Protein AF-A0A9E2K077-F1 (afdb_monomer)

Foldseek 3Di:
DDFDFLLRVCVVVVHDSQVSQVLLVVLVNPDRDRRDTDDVVSVVSSVVSVCVVVVVPPPDPQKDKDKDKDWDWDFDQPPVRDTDIDIDIDIDIDIDGPDPPVVVPDDDDDDDDDDDDDPPPPVVNVVVVVVVVVVVVVVVVVVVVVVVVVVVVVVVVVVVVVVVVVVVVVVVVVVVVPPDDDDDDDDDDPPVNVVVVVVVVVVVVVVVVVVVVVVVVVVVVVVVVVVVVCVVPDPDPDPDPDDDDDDDDDPDDDDDDDDDDDDDDDDDDDDDDDDDDDDPDPPPPPPPDPPPPVPPPPDPPPPDPPPDDDDDDD

Secondary structure (DSSP, 8-state):
---EEHHHHHHHTT--HHHHHHHHHHTT----STTPEEPHHHHHHHHHHHHHHTT--TTS-SEEEEEEEEEEEEEEE-TTS-EEEEEEEEEEEEEEE---TTTTS-----------------HHHHHHHHHHHHHHHHHHHHHHHHHHHHHHHHHHHHHHHHHHHHHHHHHHHHHHHSS------PPPPPHHHHHHHHHHHHHHHHHHHHHHHHHHHHHHHHHHHHHHHHHHHS--------PPPPPPP------------------------PPPP-----GGGS--SSSSSSSTTS----------------

Mean predicted aligned error: 24.79 Å

Nearest PDB structures (foldseek):
  4p24-assembly1_E  TM=5.359E-01  e=1.371E+00  Staphylococcus aureus subsp. aureus Mu50
  4p24-assembly1_G  TM=5.354E-01  e=1.772E+00  Staphylococcus aureus subsp. aureus Mu50
  8jx3-assembly1_F  TM=5.345E-01  e=2.291E+00  Staphylococcus aureus
  3b07-assembly1_H  TM=5.200E-01  e=2.291E+00  Staphylococcus aureus subsp. aureus Mu50
  6cwx-assembly1_A  TM=3.861E-01  e=3.369E+00  Homo sapiens

Radius of gyration: 41.71 Å; Cα contacts (8 Å, |Δi|>4): 126; chains: 1; bounding box: 119×104×99 Å

Sequence (314 aa):
MSNTTVAEFASELKKPTDLLIEQLKAAGVGKSLPTDTLTDGDKQQLLSHLKAAHGTATGERKKITLTKKSTSEIKQADATGKARTIQVEVRKKRTFVKRDEAEAAEAPKSEAPIAPAAPVVDADELARREEEARRQAELLRRQELELAEKRRQREAQEQAEAARAQAQAAEAVQNAVDAPVTEAAPPQPSAEETAKTKAREAEAQEDAAKARELEDRRRKALAEAEAIRAMMNAPKKVLVAKKPEKPEDANALKGTLHKPAAAPGAAAAKPAGPAGANKEVKSAKLSSSWADEQGKKKEIKTRGDASGGVGRNS

Solvent-accessible surface area (backbone atoms only — not comparable to full-atom values): 20546 Å² total; per-residue (Å²): 136,83,76,40,33,42,42,57,52,18,58,75,69,73,43,63,48,69,61,49,36,52,48,30,46,74,38,69,36,98,51,82,52,59,80,38,75,40,50,74,66,54,53,51,38,34,52,50,43,51,30,52,74,71,64,64,44,88,78,81,67,57,65,46,76,50,76,46,81,46,76,48,80,45,82,44,60,47,102,83,68,53,77,43,80,44,78,46,75,50,76,48,78,46,77,47,64,70,74,62,77,67,75,80,70,72,79,84,91,72,97,76,95,78,82,88,85,71,86,87,67,58,68,69,60,53,52,52,54,50,51,52,51,50,55,51,51,52,52,49,52,51,52,52,49,52,52,50,53,54,49,53,51,48,55,50,49,52,51,52,50,51,52,50,51,50,51,52,52,52,50,54,53,52,60,64,68,72,52,83,85,75,90,71,81,86,75,79,77,50,75,67,56,59,48,53,53,52,51,54,52,50,52,52,51,52,52,53,49,52,51,49,52,52,49,51,52,50,52,51,52,50,52,52,52,48,50,51,52,50,60,72,68,48,78,82,82,75,82,75,75,81,76,82,76,81,86,77,88,78,94,76,81,91,76,80,90,81,87,86,82,83,90,83,91,86,86,90,85,86,84,91,84,88,81,84,81,86,79,82,74,77,76,86,79,78,85,81,86,80,79,74,80,74,72,75,80,80,70,82,79,84,81,74,91,82,78,76,89,77,88,79,90,134

pLDDT: mean 74.53, std 21.86, range [29.7, 97.75]

Structure (mmCIF, N/CA/C/O backbone):
data_AF-A0A9E2K077-F1
#
_entry.id   AF-A0A9E2K077-F1
#
loop_
_atom_site.group_PDB
_atom_site.id
_atom_site.type_symbol
_atom_site.label_atom_id
_atom_site.label_alt_id
_atom_site.label_comp_id
_atom_site.label_asym_id
_atom_site.label_entity_id
_atom_site.label_seq_id
_atom_site.pdbx_PDB_ins_code
_atom_site.Cartn_x
_atom_site.Cartn_y
_atom_site.Cartn_z
_atom_site.occupancy
_atom_site.B_iso_or_equiv
_atom_site.auth_seq_id
_atom_site.auth_comp_id
_atom_site.auth_asym_id
_atom_site.auth_atom_id
_atom_site.pdbx_PDB_model_num
ATOM 1 N N . MET A 1 1 ? 32.293 -9.982 -23.133 1.00 57.56 1 MET A N 1
ATOM 2 C CA . MET A 1 1 ? 30.839 -9.935 -22.901 1.00 57.56 1 MET A CA 1
ATOM 3 C C . MET A 1 1 ? 30.265 -11.312 -23.168 1.00 57.56 1 MET A C 1
ATOM 5 O O . MET A 1 1 ? 30.616 -11.909 -24.180 1.00 57.56 1 MET A O 1
ATOM 9 N N . SER A 1 2 ? 29.503 -11.855 -22.221 1.00 66.69 2 SER A N 1
ATOM 10 C CA . SER A 1 2 ? 28.917 -13.194 -22.294 1.00 66.69 2 SER A CA 1
ATOM 11 C C . SER A 1 2 ? 27.614 -13.154 -23.095 1.00 66.69 2 SER A C 1
ATOM 13 O O . SER A 1 2 ? 26.615 -12.586 -22.654 1.00 66.69 2 SER A O 1
ATOM 15 N N . ASN A 1 3 ? 27.621 -13.770 -24.276 1.00 79.06 3 ASN A N 1
ATOM 16 C CA . ASN A 1 3 ? 26.396 -14.038 -25.023 1.00 79.06 3 ASN A CA 1
ATOM 17 C C . ASN A 1 3 ? 25.655 -15.180 -24.315 1.00 79.06 3 ASN A C 1
ATOM 19 O O . ASN A 1 3 ? 26.152 -16.302 -24.278 1.00 79.06 3 ASN A O 1
ATOM 23 N N . THR A 1 4 ? 24.497 -14.878 -23.732 1.00 92.25 4 THR A N 1
ATOM 24 C CA . THR A 1 4 ? 23.612 -15.845 -23.061 1.00 92.25 4 THR A CA 1
ATOM 25 C C . THR A 1 4 ? 22.346 -16.003 -23.884 1.00 92.25 4 THR A C 1
ATOM 27 O O . THR A 1 4 ? 21.833 -15.012 -24.411 1.00 92.25 4 THR A O 1
ATOM 30 N N . THR A 1 5 ? 21.821 -17.216 -24.000 1.00 95.62 5 THR A N 1
ATOM 31 C CA . THR A 1 5 ? 20.546 -17.430 -24.697 1.00 95.62 5 THR A CA 1
ATOM 32 C C . THR A 1 5 ? 19.367 -16.902 -23.875 1.00 95.62 5 THR A C 1
ATOM 34 O O . THR A 1 5 ? 19.460 -16.734 -22.655 1.00 95.62 5 THR A O 1
ATOM 37 N N . VAL A 1 6 ? 18.235 -16.628 -24.531 1.00 96.00 6 VAL A N 1
ATOM 38 C CA . VAL A 1 6 ? 17.008 -16.163 -23.857 1.00 96.00 6 VAL A CA 1
ATOM 39 C C . VAL A 1 6 ? 16.542 -17.166 -22.789 1.00 96.00 6 VAL A C 1
ATOM 41 O O . VAL A 1 6 ? 16.138 -16.755 -21.702 1.00 96.00 6 VAL A O 1
ATOM 44 N N . ALA A 1 7 ? 16.642 -18.474 -23.047 1.00 96.06 7 ALA A N 1
ATOM 45 C CA . ALA A 1 7 ? 16.283 -19.519 -22.084 1.00 96.06 7 ALA A CA 1
ATOM 46 C C . ALA A 1 7 ? 17.179 -19.530 -20.830 1.00 96.06 7 ALA A C 1
ATOM 48 O O . ALA A 1 7 ? 16.679 -19.639 -19.704 1.00 96.06 7 ALA A O 1
ATOM 49 N N . GLU A 1 8 ? 18.492 -19.382 -21.007 1.00 95.56 8 GLU A N 1
ATOM 50 C CA . GLU A 1 8 ? 19.455 -19.317 -19.901 1.00 95.56 8 GLU A CA 1
ATOM 51 C C . GLU A 1 8 ? 19.246 -18.054 -19.062 1.00 95.56 8 GLU A C 1
ATOM 53 O O . GLU A 1 8 ? 19.172 -18.129 -17.835 1.00 95.56 8 GLU A O 1
ATOM 58 N N . PHE A 1 9 ? 19.051 -16.905 -19.718 1.00 95.31 9 PHE A N 1
ATOM 59 C CA . PHE A 1 9 ? 18.800 -15.636 -19.037 1.00 95.31 9 PHE A CA 1
ATOM 60 C C . PHE A 1 9 ? 17.466 -15.639 -18.272 1.00 95.31 9 PHE A C 1
ATOM 62 O O . PHE A 1 9 ? 17.384 -15.145 -17.147 1.00 95.31 9 PHE A O 1
ATOM 69 N N . ALA A 1 10 ? 16.417 -16.253 -18.830 1.00 96.25 10 ALA A N 1
ATOM 70 C CA . ALA A 1 10 ? 15.146 -16.443 -18.129 1.00 96.25 10 ALA A CA 1
ATOM 71 C C . ALA A 1 10 ? 15.316 -17.283 -16.853 1.00 96.25 10 ALA A C 1
ATOM 73 O O . ALA A 1 10 ? 14.787 -16.927 -15.795 1.00 96.25 10 ALA A O 1
ATOM 74 N N . SER A 1 11 ? 16.093 -18.365 -16.948 1.00 96.19 11 SER A N 1
ATOM 75 C CA . SER A 1 11 ? 16.379 -19.272 -15.831 1.00 96.19 11 SER A CA 1
ATOM 76 C C . SER A 1 11 ? 17.164 -18.572 -14.719 1.00 96.19 11 SER A C 1
ATOM 78 O O . SER A 1 11 ? 16.827 -18.716 -13.543 1.00 96.19 11 SER A O 1
ATOM 80 N N . GLU A 1 12 ? 18.149 -17.747 -15.082 1.00 94.62 12 GLU A N 1
ATOM 81 C CA . GLU A 1 12 ? 18.913 -16.912 -14.147 1.00 94.62 12 GLU A CA 1
ATOM 82 C C . GLU A 1 12 ? 18.009 -15.917 -13.400 1.00 94.62 12 GLU A C 1
ATOM 84 O O . GLU A 1 12 ? 18.070 -15.799 -12.173 1.00 94.62 12 GLU A O 1
ATOM 89 N N . LEU A 1 13 ? 17.094 -15.262 -14.123 1.00 94.06 13 LEU A N 1
ATOM 90 C CA . LEU A 1 13 ? 16.109 -14.341 -13.549 1.00 94.06 13 LEU A CA 1
ATOM 91 C C . LEU A 1 13 ? 14.936 -15.042 -12.844 1.00 94.06 13 LEU A C 1
ATOM 93 O O . LEU A 1 13 ? 14.066 -14.356 -12.298 1.00 94.06 13 LEU A O 1
ATOM 97 N N . LYS A 1 14 ? 14.892 -16.382 -12.851 1.00 96.88 14 LYS A N 1
ATOM 98 C CA . LYS A 1 14 ? 13.788 -17.206 -12.328 1.00 96.88 14 LYS A CA 1
ATOM 99 C C . LYS A 1 14 ? 12.427 -16.773 -12.886 1.00 96.88 14 LYS A C 1
ATOM 101 O O . LYS A 1 14 ? 11.433 -16.700 -12.161 1.00 96.88 14 LYS A O 1
ATOM 106 N N . LYS A 1 15 ? 12.393 -16.449 -14.178 1.00 94.56 15 LYS A N 1
ATOM 107 C CA . LYS A 1 15 ? 11.187 -16.074 -14.923 1.00 94.56 15 LYS A CA 1
ATOM 108 C C . LYS A 1 15 ? 10.888 -17.140 -15.974 1.00 94.56 15 LYS A C 1
ATOM 110 O O . LYS A 1 15 ? 11.823 -17.714 -16.527 1.00 94.56 15 LYS A O 1
ATOM 115 N N . PRO A 1 16 ? 9.610 -17.410 -16.278 1.00 97.25 16 PRO A N 1
ATOM 116 C CA . PRO A 1 16 ? 9.278 -18.271 -17.404 1.00 97.25 16 PRO A CA 1
ATOM 117 C C . PRO A 1 16 ? 9.776 -17.625 -18.703 1.00 97.25 16 PRO A C 1
ATOM 119 O O . PRO A 1 16 ? 9.652 -16.411 -18.893 1.00 97.25 16 PRO A O 1
ATOM 122 N N . THR A 1 17 ? 10.343 -18.444 -19.586 1.00 96.50 17 THR A N 1
ATOM 123 C CA . THR A 1 17 ? 10.957 -17.993 -20.841 1.00 96.50 17 THR A CA 1
ATOM 124 C C . THR A 1 17 ? 9.965 -17.239 -21.723 1.00 96.50 17 THR A C 1
ATOM 126 O O . THR A 1 17 ? 10.322 -16.212 -22.293 1.00 96.50 17 THR A O 1
ATOM 129 N N . ASP A 1 18 ? 8.703 -17.670 -21.746 1.00 96.50 18 ASP A N 1
ATOM 130 C CA . ASP A 1 18 ? 7.641 -17.029 -22.528 1.00 96.50 18 ASP A CA 1
ATOM 131 C C . ASP A 1 18 ? 7.396 -15.572 -22.107 1.00 96.50 18 ASP A C 1
ATOM 133 O O . ASP A 1 18 ? 7.292 -14.693 -22.963 1.00 96.50 18 ASP A O 1
ATOM 137 N N . LEU A 1 19 ? 7.396 -15.280 -20.798 1.00 96.50 19 LEU A N 1
ATOM 138 C CA . LEU A 1 19 ? 7.232 -13.905 -20.310 1.00 96.50 19 LEU A CA 1
ATOM 139 C C . LEU A 1 19 ? 8.444 -13.038 -20.638 1.00 96.50 19 LEU A C 1
ATOM 141 O O . LEU A 1 19 ? 8.294 -11.852 -20.921 1.00 96.50 19 LEU A O 1
ATOM 145 N N . LEU A 1 20 ? 9.652 -13.604 -20.596 1.00 95.75 20 LEU A N 1
ATOM 146 C CA . LEU A 1 20 ? 10.844 -12.862 -20.991 1.00 95.75 20 LEU A CA 1
ATOM 147 C C . LEU A 1 20 ? 10.797 -12.518 -22.488 1.00 95.75 20 LEU A C 1
ATOM 149 O O . LEU A 1 20 ? 11.112 -11.389 -22.853 1.00 95.75 20 LEU A O 1
ATOM 153 N N . ILE A 1 21 ? 10.360 -13.448 -23.342 1.00 96.00 21 ILE A N 1
ATOM 154 C CA . ILE A 1 21 ? 10.181 -13.206 -24.781 1.00 96.00 21 ILE A CA 1
ATOM 155 C C . ILE A 1 21 ? 9.135 -12.108 -25.021 1.00 96.00 21 ILE A C 1
ATOM 157 O O . ILE A 1 21 ? 9.357 -11.219 -25.842 1.00 96.00 21 ILE A O 1
ATOM 161 N N . GLU A 1 22 ? 8.015 -12.126 -24.297 1.00 96.12 22 GLU A N 1
ATOM 162 C CA . GLU A 1 22 ? 6.994 -11.075 -24.374 1.00 96.12 22 GLU A CA 1
ATOM 163 C C . GLU A 1 22 ? 7.556 -9.700 -23.978 1.00 96.12 22 GLU A C 1
ATOM 165 O O . GLU A 1 22 ? 7.348 -8.713 -24.684 1.00 96.12 22 GLU A O 1
ATOM 170 N N . GLN A 1 23 ? 8.343 -9.638 -22.900 1.00 96.31 23 GLN A N 1
ATOM 171 C CA . GLN A 1 23 ? 8.982 -8.401 -22.446 1.00 96.31 23 GLN A CA 1
ATOM 172 C C . GLN A 1 23 ? 10.055 -7.893 -23.412 1.00 96.31 23 GLN A C 1
ATOM 174 O O . GLN A 1 23 ? 10.164 -6.684 -23.608 1.00 96.31 23 GLN A O 1
ATOM 179 N N . LEU A 1 24 ? 10.831 -8.789 -24.025 1.00 95.69 24 LEU A N 1
ATOM 180 C CA . LEU A 1 24 ? 11.816 -8.435 -25.047 1.00 95.69 24 LEU A CA 1
ATOM 181 C C . LEU A 1 24 ? 11.126 -7.853 -26.287 1.00 95.69 24 LEU A C 1
ATOM 183 O O . LEU A 1 24 ? 11.520 -6.786 -26.752 1.00 95.69 24 LEU A O 1
ATOM 187 N N . LYS A 1 25 ? 10.034 -8.470 -26.753 1.00 95.62 25 LYS A N 1
ATOM 188 C CA . LYS A 1 25 ? 9.214 -7.932 -27.851 1.00 95.62 25 LYS A CA 1
ATOM 189 C C . LYS A 1 25 ? 8.620 -6.565 -27.507 1.00 95.62 25 LYS A C 1
ATOM 191 O O . LYS A 1 25 ? 8.690 -5.654 -28.326 1.00 95.62 25 LYS A O 1
ATOM 196 N N . ALA A 1 26 ? 8.087 -6.398 -26.294 1.00 95.19 26 ALA A N 1
ATOM 197 C CA . ALA A 1 26 ? 7.555 -5.118 -25.820 1.00 95.19 26 ALA A CA 1
ATOM 198 C C . ALA A 1 26 ? 8.639 -4.029 -25.711 1.00 95.19 26 ALA A C 1
ATOM 200 O O . ALA A 1 26 ? 8.371 -2.859 -25.969 1.00 95.19 26 ALA A O 1
ATOM 201 N N . ALA A 1 27 ? 9.878 -4.416 -25.391 1.00 95.56 27 ALA A N 1
ATOM 202 C CA . ALA A 1 27 ? 11.040 -3.532 -25.382 1.00 95.56 27 ALA A CA 1
ATOM 203 C C . ALA A 1 27 ? 11.594 -3.211 -26.787 1.00 95.56 27 ALA A C 1
ATOM 205 O O . ALA A 1 27 ? 12.550 -2.445 -26.893 1.00 95.56 27 ALA A O 1
ATOM 206 N N . GLY A 1 28 ? 11.018 -3.777 -27.856 1.00 94.81 28 GLY A N 1
ATOM 207 C CA . GLY A 1 28 ? 11.471 -3.580 -29.237 1.00 94.81 28 GLY A CA 1
ATOM 208 C C . GLY A 1 28 ? 12.651 -4.466 -29.653 1.00 94.81 28 GLY A C 1
ATOM 209 O O . GLY A 1 28 ? 13.215 -4.268 -30.728 1.00 94.81 28 GLY A O 1
ATOM 210 N N . VAL A 1 29 ? 13.017 -5.458 -28.838 1.00 93.94 29 VAL A N 1
ATOM 211 C CA . VAL A 1 29 ? 14.064 -6.434 -29.153 1.00 93.94 29 VAL A CA 1
ATOM 212 C C . VAL A 1 29 ? 13.461 -7.541 -30.024 1.00 93.94 29 VAL A C 1
ATOM 214 O O . VAL A 1 29 ? 12.597 -8.300 -29.585 1.00 93.94 29 VAL A O 1
ATOM 217 N N . GLY A 1 30 ? 13.930 -7.662 -31.269 1.00 91.25 30 GLY A N 1
ATOM 218 C CA . GLY A 1 30 ? 13.442 -8.627 -32.267 1.00 91.25 30 GLY A CA 1
ATOM 219 C C . GLY A 1 30 ? 13.868 -10.083 -32.031 1.00 91.25 30 GLY A C 1
ATOM 220 O O . GLY A 1 30 ? 14.308 -10.744 -32.969 1.00 91.25 30 GLY A O 1
ATOM 221 N N . LYS A 1 31 ? 13.790 -10.578 -30.791 1.00 92.25 31 LYS A N 1
ATOM 222 C CA . LYS A 1 31 ? 14.079 -11.972 -30.416 1.00 92.25 31 LYS A CA 1
ATOM 223 C C . LYS A 1 31 ? 12.781 -12.663 -30.013 1.00 92.25 31 LYS A C 1
ATOM 225 O O . LYS A 1 31 ? 11.948 -12.088 -29.312 1.00 92.25 31 LYS A O 1
ATOM 230 N N . SER A 1 32 ? 12.574 -13.880 -30.495 1.00 92.81 32 SER A N 1
ATOM 231 C CA . SER A 1 32 ? 11.297 -14.588 -30.338 1.00 92.81 32 SER A CA 1
ATOM 232 C C . SER A 1 32 ? 11.436 -16.055 -29.970 1.00 92.81 32 SER A C 1
ATOM 234 O O . SER A 1 32 ? 10.447 -16.650 -29.547 1.00 92.81 32 SER A O 1
ATOM 236 N N . LEU A 1 33 ? 12.635 -16.621 -30.109 1.00 95.19 33 LEU A N 1
ATOM 237 C CA . LEU A 1 33 ? 12.905 -18.016 -29.816 1.00 95.19 33 LEU A CA 1
ATOM 238 C C . LEU A 1 33 ? 13.698 -18.144 -28.507 1.00 95.19 33 LEU A C 1
ATOM 240 O O . LEU A 1 33 ? 14.555 -17.307 -28.216 1.00 95.19 33 LEU A O 1
ATOM 244 N N . PRO A 1 34 ? 13.487 -19.220 -27.730 1.00 94.81 34 PRO A N 1
ATOM 245 C CA . PRO A 1 34 ? 14.269 -19.501 -26.522 1.00 94.81 34 PRO A CA 1
ATOM 246 C C . PRO A 1 34 ? 15.780 -19.634 -26.772 1.00 94.81 34 PRO A C 1
ATOM 248 O O . PRO A 1 34 ? 16.584 -19.373 -25.879 1.00 94.81 34 PRO A O 1
ATOM 251 N N . THR A 1 35 ? 16.160 -20.046 -27.982 1.00 95.38 35 THR A N 1
ATOM 252 C CA . THR A 1 35 ? 17.546 -20.268 -28.416 1.00 95.38 35 THR A CA 1
ATOM 253 C C . THR A 1 35 ? 18.232 -19.008 -28.935 1.00 95.38 35 THR A C 1
ATOM 255 O O . THR A 1 35 ? 19.420 -19.052 -29.250 1.00 95.38 35 THR A O 1
ATOM 258 N N . ASP A 1 36 ? 17.509 -17.893 -29.051 1.00 94.75 36 ASP A N 1
ATOM 259 C CA . ASP A 1 36 ? 18.079 -16.644 -29.539 1.00 94.75 36 ASP A CA 1
ATOM 260 C C . ASP A 1 36 ? 19.160 -16.134 -28.576 1.00 94.75 36 ASP A C 1
ATOM 262 O O . ASP A 1 36 ? 19.004 -16.164 -27.353 1.00 94.75 36 ASP A O 1
ATOM 266 N N . THR A 1 37 ? 20.271 -15.643 -29.124 1.00 94.62 37 THR A N 1
ATOM 267 C CA . THR A 1 37 ? 21.358 -15.055 -28.332 1.00 94.62 37 THR A CA 1
ATOM 268 C C . THR A 1 37 ? 21.012 -13.625 -27.930 1.00 94.62 37 THR A C 1
ATOM 270 O O . THR A 1 37 ? 20.665 -12.811 -28.795 1.00 94.62 37 THR A O 1
ATOM 273 N N . LEU A 1 38 ? 21.160 -13.306 -26.644 1.00 94.31 38 LEU A N 1
ATOM 274 C CA . LEU A 1 38 ? 20.880 -11.988 -26.085 1.00 94.31 38 LEU A CA 1
ATOM 275 C C . LEU A 1 38 ? 22.175 -11.185 -25.907 1.00 94.31 38 LEU A C 1
ATOM 277 O O . LEU A 1 38 ? 23.085 -11.615 -25.193 1.00 94.31 38 LEU A O 1
ATOM 281 N N . THR A 1 39 ? 22.242 -10.012 -26.535 1.00 93.62 39 THR A N 1
ATOM 282 C CA . THR A 1 39 ? 23.372 -9.084 -26.391 1.00 93.62 39 THR A CA 1
ATOM 283 C C . THR A 1 39 ? 23.188 -8.175 -25.174 1.00 93.62 39 THR A C 1
ATOM 285 O O . THR A 1 39 ? 22.093 -8.052 -24.622 1.00 93.62 39 THR A O 1
ATOM 288 N N . ASP A 1 40 ? 24.247 -7.487 -24.745 1.00 92.25 40 ASP A N 1
ATOM 289 C CA . ASP A 1 40 ? 24.135 -6.536 -23.632 1.00 92.25 40 ASP A CA 1
ATOM 290 C C . ASP A 1 40 ? 23.270 -5.314 -23.978 1.00 92.25 40 ASP A C 1
ATOM 292 O O . ASP A 1 40 ? 22.606 -4.767 -23.097 1.00 92.25 40 ASP A O 1
ATOM 296 N N . GLY A 1 41 ? 23.203 -4.931 -25.259 1.00 93.69 41 GLY A N 1
ATOM 297 C CA . GLY A 1 41 ? 22.287 -3.892 -25.741 1.00 93.69 41 GLY A CA 1
ATOM 298 C C . GLY A 1 41 ? 20.820 -4.294 -25.572 1.00 93.69 41 GLY A C 1
ATOM 299 O O . GLY A 1 41 ? 20.024 -3.520 -25.040 1.00 93.69 41 GLY A O 1
ATOM 300 N N . ASP A 1 42 ? 20.479 -5.539 -25.912 1.00 93.75 42 ASP A N 1
ATOM 301 C CA . ASP A 1 42 ? 19.122 -6.074 -25.734 1.00 93.75 42 ASP A CA 1
ATOM 302 C C . ASP A 1 42 ? 18.719 -6.100 -24.247 1.00 93.75 42 ASP A C 1
ATOM 304 O O . ASP A 1 42 ? 17.603 -5.724 -23.875 1.00 93.75 42 ASP A O 1
ATOM 308 N N . LYS A 1 43 ? 19.655 -6.480 -23.363 1.00 93.31 43 LYS A N 1
ATOM 309 C CA . LYS A 1 43 ? 19.459 -6.445 -21.903 1.00 93.31 43 LYS A CA 1
ATOM 310 C C . LYS A 1 43 ? 19.201 -5.016 -21.409 1.00 93.31 43 LYS A C 1
ATOM 312 O O . LYS A 1 43 ? 18.326 -4.805 -20.570 1.00 93.31 43 LYS A O 1
ATOM 317 N N . GLN A 1 44 ? 19.919 -4.019 -21.931 1.00 94.31 44 GLN A N 1
ATOM 318 C CA . GLN A 1 44 ? 19.711 -2.608 -21.582 1.00 94.31 44 GLN A CA 1
ATOM 319 C C . GLN A 1 44 ? 18.362 -2.063 -22.073 1.00 94.31 44 GLN A C 1
ATOM 321 O O . GLN A 1 44 ? 17.716 -1.299 -21.346 1.00 94.31 44 GLN A O 1
ATOM 326 N N . GLN A 1 45 ? 17.908 -2.468 -23.260 1.00 94.94 45 GLN A N 1
ATOM 327 C CA . GLN A 1 45 ? 16.587 -2.103 -23.783 1.00 94.94 45 GLN A CA 1
ATOM 328 C C . GLN A 1 45 ? 15.468 -2.694 -22.922 1.00 94.94 45 GLN A C 1
ATOM 330 O O . GLN A 1 45 ? 14.579 -1.959 -22.483 1.00 94.94 45 GLN A O 1
ATOM 335 N N . LEU A 1 46 ? 15.568 -3.980 -22.571 1.00 95.38 46 LEU A N 1
ATOM 336 C CA . LEU A 1 46 ? 14.655 -4.628 -21.629 1.00 95.38 46 LEU A CA 1
ATOM 337 C C . LEU A 1 46 ? 14.609 -3.887 -20.286 1.00 95.38 46 LEU A C 1
ATOM 339 O O . LEU A 1 46 ? 13.531 -3.579 -19.779 1.00 95.38 46 LEU A O 1
ATOM 343 N N . LEU A 1 47 ? 15.770 -3.557 -19.712 1.00 94.38 47 LEU A N 1
ATOM 344 C CA . LEU A 1 47 ? 15.844 -2.822 -18.447 1.00 94.38 47 LEU A CA 1
ATOM 345 C C . LEU A 1 47 ? 15.215 -1.427 -18.541 1.00 94.38 47 LEU A C 1
ATOM 347 O O . LEU A 1 47 ? 14.543 -1.001 -17.602 1.00 94.38 47 LEU A O 1
ATOM 351 N N . SER A 1 48 ? 15.417 -0.718 -19.651 1.00 94.69 48 SER A N 1
ATOM 352 C CA . SER A 1 48 ? 14.824 0.603 -19.886 1.00 94.69 48 SER A CA 1
ATOM 353 C C . SER A 1 48 ? 13.300 0.521 -19.979 1.00 94.69 48 SER A C 1
ATOM 355 O O . SER A 1 48 ? 12.606 1.271 -19.290 1.00 94.69 48 SER A O 1
ATOM 357 N N . HIS A 1 49 ? 12.776 -0.448 -20.736 1.00 95.00 49 HIS A N 1
ATOM 358 C CA . HIS A 1 49 ? 11.340 -0.702 -20.841 1.00 95.00 49 HIS A CA 1
ATOM 359 C C . HIS A 1 49 ? 10.722 -1.055 -19.480 1.00 95.00 49 HIS A C 1
ATOM 361 O O . HIS A 1 49 ? 9.711 -0.476 -19.088 1.00 95.00 49 HIS A O 1
ATOM 367 N N . LEU A 1 50 ? 11.360 -1.936 -18.702 1.00 93.94 50 LEU A N 1
ATOM 368 C CA . LEU A 1 50 ? 10.879 -2.297 -17.366 1.00 93.94 50 LEU A CA 1
ATOM 369 C C . LEU A 1 50 ? 10.886 -1.097 -16.406 1.00 93.94 50 LEU A C 1
ATOM 371 O O . LEU A 1 50 ? 9.927 -0.902 -15.660 1.00 93.94 50 LEU A O 1
ATOM 375 N N . LYS A 1 51 ? 11.923 -0.252 -16.439 1.00 91.94 51 LYS A N 1
ATOM 376 C CA . LYS A 1 51 ? 11.963 0.983 -15.636 1.00 91.94 51 LYS A CA 1
ATOM 377 C C . LYS A 1 51 ? 10.836 1.947 -16.011 1.00 91.94 51 LYS A C 1
ATOM 379 O O . LYS A 1 51 ? 10.212 2.529 -15.120 1.00 91.94 51 LYS A O 1
ATOM 384 N N . ALA A 1 52 ? 10.549 2.094 -17.303 1.00 89.69 52 ALA A N 1
ATOM 385 C CA . ALA A 1 52 ? 9.440 2.910 -17.790 1.00 89.69 52 ALA A CA 1
ATOM 386 C C . ALA A 1 52 ? 8.077 2.338 -17.354 1.00 89.69 52 ALA A C 1
ATOM 388 O O . ALA A 1 52 ? 7.264 3.060 -16.773 1.00 89.69 52 ALA A O 1
ATOM 389 N N . ALA A 1 53 ? 7.860 1.030 -17.531 1.00 88.94 53 ALA A N 1
ATOM 390 C CA . ALA A 1 53 ? 6.620 0.343 -17.166 1.00 88.94 53 ALA A CA 1
ATOM 391 C C . ALA A 1 53 ? 6.330 0.399 -15.655 1.00 88.94 53 ALA A C 1
ATOM 393 O O . ALA A 1 53 ? 5.193 0.626 -15.241 1.00 88.94 53 ALA A O 1
ATOM 394 N N . HIS A 1 54 ? 7.361 0.257 -14.817 1.00 87.50 54 HIS A N 1
ATOM 395 C CA . HIS A 1 54 ? 7.232 0.347 -13.359 1.00 87.50 54 HIS A CA 1
ATOM 396 C C . HIS A 1 54 ? 7.234 1.789 -12.827 1.00 87.50 54 HIS A C 1
ATOM 398 O O . HIS A 1 54 ? 7.105 1.996 -11.620 1.00 87.50 54 HIS A O 1
ATOM 404 N N . GLY A 1 55 ? 7.376 2.794 -13.699 1.00 79.25 55 GLY A N 1
ATOM 405 C CA . GLY A 1 55 ? 7.434 4.201 -13.302 1.00 79.25 55 GLY A CA 1
ATOM 406 C C . GLY A 1 55 ? 8.656 4.551 -12.446 1.00 79.25 55 GLY A C 1
ATOM 407 O O . GLY A 1 55 ? 8.648 5.576 -11.768 1.00 79.25 55 GLY A O 1
ATOM 408 N N . THR A 1 56 ? 9.694 3.708 -12.457 1.00 69.38 56 THR A N 1
ATOM 409 C CA . THR A 1 56 ? 10.989 3.984 -11.818 1.00 69.38 56 THR A CA 1
ATOM 410 C C . THR A 1 56 ? 11.931 4.750 -12.743 1.00 69.38 56 THR A C 1
ATOM 412 O O . THR A 1 56 ? 12.985 5.197 -12.291 1.00 69.38 56 THR A O 1
ATOM 415 N N . ALA A 1 57 ? 11.547 4.942 -14.013 1.00 74.75 57 ALA A N 1
ATOM 416 C CA . ALA A 1 57 ? 12.190 5.875 -14.927 1.00 74.75 57 ALA A CA 1
ATOM 417 C C . ALA A 1 57 ? 12.230 7.270 -14.286 1.00 74.75 57 ALA A C 1
ATOM 419 O O . ALA A 1 57 ? 11.212 7.925 -14.062 1.00 74.75 57 ALA A O 1
ATOM 420 N N . THR A 1 58 ? 13.441 7.693 -13.946 1.00 62.31 58 THR A N 1
ATOM 421 C CA . THR A 1 58 ? 13.750 8.829 -13.077 1.00 62.31 58 THR A CA 1
ATOM 422 C C . THR A 1 58 ? 13.386 10.198 -13.657 1.00 62.31 58 THR A C 1
ATOM 424 O O . THR A 1 58 ? 13.482 11.173 -12.924 1.00 62.31 58 THR A O 1
ATOM 427 N N . GLY A 1 59 ? 12.946 10.296 -14.917 1.00 63.84 59 GLY A N 1
ATOM 428 C CA . GLY A 1 59 ? 12.812 11.579 -15.621 1.00 63.84 59 GLY A CA 1
ATOM 429 C C . GLY A 1 59 ? 11.399 12.156 -15.769 1.00 63.84 59 GLY A C 1
ATOM 430 O O . GLY A 1 59 ? 11.250 13.373 -15.836 1.00 63.84 59 GLY A O 1
ATOM 431 N N . GLU A 1 60 ? 10.345 11.338 -15.823 1.00 66.19 60 GLU A N 1
ATOM 432 C CA . GLU A 1 60 ? 9.104 11.806 -16.476 1.00 66.19 60 GLU A CA 1
ATOM 433 C C . GLU A 1 60 ? 7.973 12.222 -15.531 1.00 66.19 60 GLU A C 1
ATOM 435 O O . GLU A 1 60 ? 7.052 12.927 -15.939 1.00 66.19 60 GLU A O 1
ATOM 440 N N . ARG A 1 61 ? 8.008 11.840 -14.248 1.00 64.56 61 ARG A N 1
ATOM 441 C CA 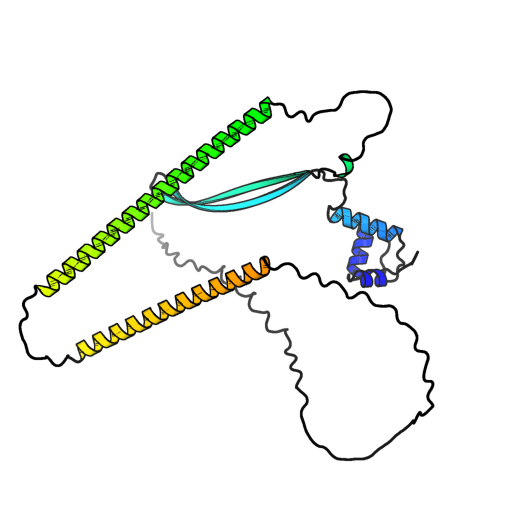. ARG A 1 61 ? 6.921 12.173 -13.308 1.00 64.56 61 ARG A CA 1
ATOM 442 C C . ARG A 1 61 ? 7.449 12.819 -12.038 1.00 64.56 61 ARG A C 1
ATOM 444 O O . ARG A 1 61 ? 7.458 12.220 -10.968 1.00 64.56 61 ARG A O 1
ATOM 451 N N . LYS A 1 62 ? 7.806 14.102 -12.158 1.00 75.12 62 LYS A N 1
ATOM 452 C CA . LYS A 1 62 ? 8.205 14.978 -11.038 1.00 75.12 62 LYS A CA 1
ATOM 453 C C . LYS A 1 62 ? 7.129 15.097 -9.947 1.00 75.12 62 LYS A C 1
ATOM 455 O O . LYS A 1 62 ? 7.445 15.426 -8.809 1.00 75.12 62 LYS A O 1
ATOM 460 N N . LYS A 1 63 ? 5.858 14.817 -10.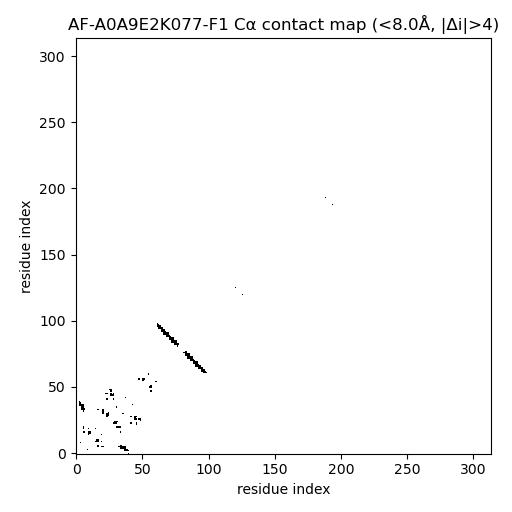270 1.00 79.81 63 LYS A N 1
ATOM 461 C CA . LYS A 1 63 ? 4.709 14.900 -9.356 1.00 79.81 63 LYS A CA 1
ATOM 462 C C . LYS A 1 63 ? 3.889 13.608 -9.403 1.00 79.81 63 LYS A C 1
ATOM 464 O O . LYS A 1 63 ? 3.293 13.292 -10.428 1.00 79.81 63 LYS A O 1
ATOM 469 N N . ILE A 1 64 ? 3.801 12.900 -8.278 1.00 82.19 64 ILE A N 1
ATOM 470 C CA . ILE A 1 64 ? 2.932 11.731 -8.090 1.00 82.19 64 ILE A CA 1
ATOM 471 C C . ILE A 1 64 ? 1.803 12.126 -7.141 1.00 82.19 64 ILE A C 1
ATOM 473 O O . ILE A 1 64 ? 2.042 12.602 -6.033 1.00 82.19 64 ILE A O 1
ATOM 477 N N . THR A 1 65 ? 0.554 11.931 -7.560 1.00 84.94 65 THR A N 1
ATOM 478 C CA . THR A 1 65 ? -0.611 12.167 -6.700 1.00 84.94 65 THR A CA 1
ATOM 479 C C . THR A 1 65 ? -1.170 10.836 -6.214 1.00 84.94 65 THR A C 1
ATOM 481 O O . THR A 1 65 ? -1.715 10.074 -7.004 1.00 84.94 65 THR A O 1
ATOM 484 N N . LEU A 1 66 ? -1.095 10.581 -4.909 1.00 87.25 66 LEU A N 1
ATOM 485 C CA . LEU A 1 66 ? -1.782 9.471 -4.259 1.00 87.25 66 LEU A CA 1
ATOM 486 C C . LEU A 1 66 ? -3.175 9.929 -3.812 1.00 87.25 66 LEU A C 1
ATOM 488 O O . LEU A 1 66 ? -3.301 10.886 -3.044 1.00 87.25 66 LEU A O 1
ATOM 492 N N . THR A 1 67 ? -4.222 9.245 -4.265 1.00 87.94 67 THR A N 1
ATOM 493 C CA . THR A 1 67 ? -5.592 9.476 -3.788 1.00 87.94 67 THR A CA 1
ATOM 494 C C . THR A 1 67 ? -6.038 8.311 -2.909 1.00 87.94 67 THR A C 1
ATOM 496 O O . THR A 1 67 ? -5.845 7.150 -3.253 1.00 87.94 67 THR A O 1
ATOM 499 N N . LYS A 1 68 ? -6.604 8.616 -1.737 1.00 93.62 68 LYS A N 1
ATOM 500 C CA . LYS A 1 68 ? -7.174 7.630 -0.811 1.00 93.62 68 LYS A CA 1
ATOM 501 C C . LYS A 1 68 ? -8.627 7.996 -0.529 1.00 93.62 68 LYS A C 1
ATOM 503 O O . LYS A 1 68 ? -8.899 9.082 -0.018 1.00 93.62 68 LYS A O 1
ATOM 508 N N . LYS A 1 69 ? -9.547 7.089 -0.853 1.00 91.38 69 LYS A N 1
ATOM 509 C CA . LYS A 1 69 ? -10.968 7.186 -0.504 1.00 91.38 69 LYS A CA 1
ATOM 510 C C . LYS A 1 69 ? -11.182 6.536 0.864 1.00 91.38 69 LYS A C 1
ATOM 512 O O . LYS A 1 69 ? -10.710 5.428 1.095 1.00 91.38 69 LYS A O 1
ATOM 517 N N . SER A 1 70 ? -11.855 7.239 1.765 1.00 89.38 70 SER A N 1
ATOM 518 C CA . SER A 1 70 ? -12.278 6.733 3.069 1.00 89.38 70 SER A CA 1
ATOM 519 C C . SER A 1 70 ? -13.770 6.976 3.199 1.00 89.38 70 SER A C 1
ATOM 521 O O . SER A 1 70 ? -14.210 8.116 3.086 1.00 89.38 70 SER A O 1
ATOM 523 N N . THR A 1 71 ? -14.547 5.924 3.409 1.00 91.50 71 THR A N 1
ATOM 524 C CA . THR A 1 71 ? -15.995 6.018 3.608 1.00 91.50 71 THR A CA 1
ATOM 525 C C . THR A 1 71 ? -16.303 5.767 5.078 1.00 91.50 71 THR A C 1
ATOM 527 O O . THR A 1 71 ? -15.886 4.739 5.608 1.00 91.50 71 THR A O 1
ATOM 530 N N . SER A 1 72 ? -16.999 6.686 5.745 1.00 89.69 72 SER A N 1
ATOM 531 C CA . SER A 1 72 ? -17.534 6.474 7.094 1.00 89.69 72 SER A CA 1
ATOM 532 C C . SER A 1 72 ? -19.050 6.597 7.089 1.00 89.69 72 SER A C 1
ATOM 534 O O . SER A 1 72 ? -19.614 7.400 6.350 1.00 89.69 72 SER A O 1
ATOM 536 N N . GLU A 1 73 ? -19.709 5.822 7.937 1.00 91.06 73 GLU A N 1
ATOM 537 C CA . GLU A 1 73 ? -21.157 5.852 8.099 1.00 91.06 73 GLU A CA 1
ATOM 538 C C . GLU A 1 73 ? -21.515 6.708 9.317 1.00 91.06 73 GLU A C 1
ATOM 540 O O . GLU A 1 73 ? -21.073 6.416 10.428 1.00 91.06 73 GLU A O 1
ATOM 545 N N . ILE A 1 74 ? -22.298 7.770 9.119 1.00 88.12 74 ILE A N 1
ATOM 546 C CA . ILE A 1 74 ? -22.839 8.583 10.212 1.00 88.12 74 ILE A CA 1
ATOM 547 C C . ILE A 1 74 ? -24.326 8.262 10.342 1.00 88.12 74 ILE A C 1
ATOM 549 O O . ILE A 1 74 ? -25.096 8.450 9.402 1.00 88.12 74 ILE A O 1
ATOM 553 N N . LYS A 1 75 ? -24.733 7.775 11.515 1.00 87.94 75 LYS A N 1
ATOM 554 C CA . LYS A 1 75 ? -26.143 7.597 11.874 1.00 87.94 75 LYS A CA 1
ATOM 555 C C . LYS A 1 75 ? -26.592 8.848 12.614 1.00 87.94 75 LYS A C 1
ATOM 557 O O . LYS A 1 75 ? -26.190 9.056 13.755 1.00 87.94 75 LYS A O 1
ATOM 562 N N . GLN A 1 76 ? -27.377 9.691 11.953 1.00 84.88 76 GLN A N 1
ATOM 563 C CA . GLN A 1 76 ? -27.853 10.953 12.514 1.00 84.88 76 GLN A CA 1
ATOM 564 C C . GLN A 1 76 ? -29.368 11.057 12.334 1.00 84.88 76 GLN A C 1
ATOM 566 O O . GLN A 1 76 ? -29.920 10.612 11.327 1.00 84.88 76 GLN A O 1
ATOM 571 N N . ALA A 1 77 ? -30.057 11.601 13.334 1.00 84.06 77 ALA A N 1
ATOM 572 C CA . ALA A 1 77 ? -31.458 11.971 13.193 1.00 84.06 77 ALA A CA 1
ATOM 573 C C . ALA A 1 77 ? -31.535 13.329 12.488 1.00 84.06 77 ALA A C 1
ATOM 575 O O . ALA A 1 77 ? -30.845 14.266 12.888 1.00 84.06 77 ALA A O 1
ATOM 576 N N . ASP A 1 78 ? -32.357 13.435 11.446 1.00 81.62 78 ASP A N 1
ATOM 577 C CA . ASP A 1 78 ? -32.647 14.736 10.839 1.00 81.62 78 ASP A CA 1
ATOM 578 C C . ASP A 1 78 ? -33.418 15.634 11.812 1.00 81.62 78 ASP A C 1
ATOM 580 O O . ASP A 1 78 ? -33.969 15.157 12.803 1.00 81.62 78 ASP A O 1
ATOM 584 N N . ALA A 1 79 ? -33.545 16.926 11.494 1.00 80.00 79 ALA A N 1
ATOM 585 C CA . ALA A 1 79 ? -34.300 17.906 12.289 1.00 80.00 79 ALA A CA 1
ATOM 586 C C . ALA A 1 79 ? -35.758 17.489 12.604 1.00 80.00 79 ALA A C 1
ATOM 588 O O . ALA A 1 79 ? -36.374 18.021 13.519 1.00 80.00 79 ALA A O 1
ATOM 589 N N . THR A 1 80 ? -36.304 16.516 11.869 1.00 77.88 80 THR A N 1
ATOM 590 C CA . THR A 1 80 ? -37.644 15.930 12.055 1.00 77.88 80 THR A CA 1
ATOM 591 C C . THR A 1 80 ? -37.634 14.619 12.871 1.00 77.88 80 THR A C 1
ATOM 593 O O . THR A 1 80 ? -38.640 13.921 12.933 1.00 77.88 80 THR A O 1
ATOM 596 N N . GLY A 1 81 ? -36.498 14.223 13.457 1.00 80.44 81 GLY A N 1
ATOM 597 C CA . GLY A 1 81 ? -36.350 13.044 14.325 1.00 80.44 81 GLY A CA 1
ATOM 598 C C . GLY A 1 81 ? -36.200 11.694 13.608 1.00 80.44 81 GLY A C 1
ATOM 599 O O . GLY A 1 81 ? -35.989 10.670 14.257 1.00 80.44 81 GLY A O 1
ATOM 600 N N . LYS A 1 82 ? -36.275 11.651 12.271 1.00 80.69 82 LYS A N 1
ATOM 601 C CA . LYS A 1 82 ? -36.108 10.412 11.493 1.00 80.69 82 LYS A CA 1
ATOM 602 C C . LYS A 1 82 ? -34.621 10.048 11.396 1.00 80.69 82 LYS A C 1
ATOM 604 O O . LYS A 1 82 ? -33.829 10.834 10.881 1.00 80.69 82 LYS A O 1
ATOM 609 N N . ALA A 1 83 ? -34.249 8.855 11.862 1.00 86.25 83 ALA A N 1
ATOM 610 C CA . ALA A 1 83 ? -32.880 8.353 11.758 1.00 86.25 83 ALA A CA 1
ATOM 611 C C . ALA A 1 83 ? -32.512 8.067 10.293 1.00 86.25 83 ALA A C 1
ATOM 613 O O . ALA A 1 83 ? -33.161 7.248 9.637 1.00 86.25 83 ALA A O 1
ATOM 614 N N . ARG A 1 84 ? -31.460 8.721 9.787 1.00 85.75 84 ARG A N 1
ATOM 615 C CA . ARG A 1 84 ? -30.858 8.429 8.485 1.00 85.75 84 ARG A CA 1
ATOM 616 C C . ARG A 1 84 ? -29.391 8.051 8.636 1.00 85.75 84 ARG A C 1
ATOM 618 O O . ARG A 1 84 ? -28.631 8.628 9.411 1.00 85.75 84 ARG A O 1
ATOM 625 N N . THR A 1 85 ? -29.012 7.053 7.853 1.00 90.19 85 THR A N 1
ATOM 626 C CA . THR A 1 85 ? -27.626 6.660 7.662 1.00 90.19 85 THR A CA 1
ATOM 627 C C . THR A 1 85 ? -27.066 7.453 6.489 1.00 90.19 85 THR A C 1
ATOM 629 O O . THR A 1 85 ? -27.483 7.259 5.348 1.00 90.19 85 THR A O 1
ATOM 632 N N . ILE A 1 86 ? -26.114 8.336 6.766 1.00 88.94 86 ILE A N 1
ATOM 633 C CA . ILE A 1 86 ? -25.410 9.125 5.760 1.00 88.94 86 ILE A CA 1
ATOM 634 C C . ILE A 1 86 ? -24.047 8.474 5.535 1.00 88.94 86 ILE A C 1
ATOM 636 O O . ILE A 1 86 ? -23.230 8.372 6.452 1.00 88.94 86 ILE A O 1
ATOM 640 N N . GLN A 1 87 ? -23.787 8.029 4.308 1.00 90.56 87 GLN A N 1
ATOM 641 C CA . GLN A 1 87 ? -22.451 7.594 3.913 1.00 90.56 87 GLN A CA 1
ATOM 642 C C . GLN A 1 87 ? -21.612 8.820 3.552 1.00 90.56 87 GLN A C 1
ATOM 644 O O . GLN A 1 87 ? -21.888 9.508 2.572 1.00 90.56 87 GLN A O 1
ATOM 649 N N . VAL A 1 88 ? -20.577 9.095 4.341 1.00 90.50 88 VAL A N 1
ATOM 650 C CA . VAL A 1 88 ? -19.646 10.199 4.110 1.00 90.50 88 VAL A CA 1
ATOM 651 C C . VAL A 1 88 ? -18.388 9.650 3.454 1.00 90.50 88 VAL A C 1
ATOM 653 O O . VAL A 1 88 ? -17.619 8.911 4.067 1.00 90.50 88 VAL A O 1
ATOM 656 N N . GLU A 1 89 ? -18.156 10.012 2.194 1.00 92.12 89 GLU A N 1
ATOM 657 C CA . GLU A 1 89 ? -16.932 9.661 1.476 1.00 92.12 89 GLU A CA 1
ATOM 658 C C . GLU A 1 89 ? -15.935 10.827 1.501 1.00 92.12 89 GLU A C 1
ATOM 660 O O . GLU A 1 89 ? -16.088 11.807 0.773 1.00 92.12 89 GLU A O 1
ATOM 665 N N . VAL A 1 90 ? -14.863 10.710 2.283 1.00 90.50 90 VAL A N 1
ATOM 666 C CA . VAL A 1 90 ? -13.761 11.680 2.271 1.00 90.50 90 VAL A CA 1
ATOM 667 C C . VAL A 1 90 ? -12.657 11.182 1.337 1.00 90.50 90 VAL A C 1
ATOM 669 O O . VAL A 1 90 ? -12.145 10.068 1.477 1.00 90.50 90 VAL A O 1
ATOM 672 N N . ARG A 1 91 ? -12.259 12.014 0.370 1.00 89.62 91 ARG A N 1
ATOM 673 C CA . ARG A 1 91 ? -11.170 11.729 -0.580 1.00 89.62 91 ARG A CA 1
ATOM 674 C C . ARG A 1 91 ? -9.935 12.544 -0.196 1.00 89.62 91 ARG A C 1
ATOM 676 O O . ARG A 1 91 ? -9.925 13.761 -0.334 1.00 89.62 91 ARG A O 1
ATOM 683 N N . LYS A 1 92 ? -8.874 11.881 0.270 1.00 93.19 92 LYS A N 1
ATOM 684 C CA . LYS A 1 92 ? -7.598 12.524 0.617 1.00 93.19 92 LYS A CA 1
ATOM 685 C C . LYS A 1 92 ? -6.640 12.462 -0.570 1.00 93.19 92 LYS A C 1
ATOM 687 O O .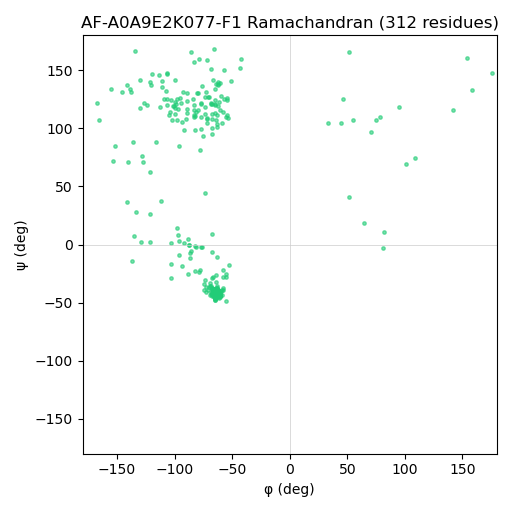 LYS A 1 92 ? -6.294 11.374 -1.026 1.00 93.19 92 LYS A O 1
ATOM 692 N N . LYS A 1 93 ? -6.187 13.623 -1.043 1.00 91.62 93 LYS A N 1
ATOM 693 C CA . LYS A 1 93 ? -5.169 13.772 -2.093 1.00 91.62 93 LYS A CA 1
ATOM 694 C C . LYS A 1 93 ? -3.823 14.097 -1.435 1.00 91.62 93 LYS A C 1
ATOM 696 O O . LYS A 1 93 ? -3.715 15.108 -0.751 1.00 91.62 93 LYS A O 1
ATOM 701 N N . ARG A 1 94 ? -2.802 13.253 -1.614 1.00 90.62 94 ARG A N 1
ATOM 702 C CA . ARG A 1 94 ? -1.409 13.543 -1.229 1.00 90.62 94 ARG A CA 1
ATOM 703 C C . ARG A 1 94 ? -0.562 13.669 -2.486 1.00 90.62 94 ARG A C 1
ATOM 705 O O . ARG A 1 94 ? -0.442 12.711 -3.240 1.00 90.62 94 ARG A O 1
ATOM 712 N N . THR A 1 95 ? 0.020 14.837 -2.716 1.00 89.69 95 THR A N 1
ATOM 713 C CA . THR A 1 95 ? 0.941 15.078 -3.832 1.00 89.69 95 THR A CA 1
ATOM 714 C C . THR A 1 95 ? 2.376 14.953 -3.339 1.00 89.69 95 THR A C 1
ATOM 716 O O . THR A 1 95 ? 2.796 15.733 -2.490 1.00 89.69 95 THR A O 1
ATOM 719 N N . PHE A 1 96 ? 3.119 13.983 -3.862 1.00 83.25 96 PHE A N 1
ATOM 720 C CA . PHE A 1 96 ? 4.553 13.839 -3.647 1.00 83.25 96 PHE A CA 1
ATOM 721 C C . PHE A 1 96 ? 5.287 14.439 -4.845 1.00 83.25 96 PHE A C 1
ATOM 723 O O . PHE A 1 96 ? 5.012 14.078 -5.990 1.00 83.25 96 PHE A O 1
ATOM 730 N N . VAL A 1 97 ? 6.194 15.375 -4.580 1.00 83.88 97 VAL A N 1
ATOM 731 C CA . VAL A 1 97 ? 7.130 15.898 -5.577 1.00 83.88 97 VAL A CA 1
ATOM 732 C C . VAL A 1 97 ? 8.469 15.239 -5.294 1.00 83.88 97 VAL A C 1
ATOM 734 O O . VAL A 1 97 ? 8.941 15.299 -4.158 1.00 83.88 97 VAL A O 1
ATOM 737 N N . LYS A 1 98 ? 9.052 14.569 -6.290 1.00 75.88 98 LYS A N 1
ATOM 738 C CA . LYS A 1 98 ? 10.405 14.031 -6.154 1.00 75.88 98 LYS A CA 1
ATOM 739 C C . LYS A 1 98 ? 11.351 15.229 -6.195 1.00 75.88 98 LYS A C 1
ATOM 741 O O . LYS A 1 98 ? 11.485 15.862 -7.234 1.00 75.88 98 LYS A O 1
ATOM 746 N N . ARG A 1 99 ? 11.880 15.609 -5.031 1.00 77.94 99 ARG A N 1
ATOM 747 C CA . ARG A 1 99 ? 12.917 16.632 -4.919 1.00 77.94 99 ARG A CA 1
ATOM 748 C C . ARG A 1 99 ? 14.227 15.915 -5.206 1.00 77.94 99 ARG A C 1
ATOM 750 O O . ARG A 1 99 ? 14.583 15.007 -4.461 1.00 77.94 99 ARG A O 1
ATOM 757 N N . ASP A 1 100 ? 14.842 16.223 -6.337 1.00 63.78 100 ASP A N 1
ATOM 758 C CA . ASP A 1 100 ? 16.074 15.570 -6.752 1.00 63.78 100 ASP A CA 1
ATOM 759 C C . ASP A 1 100 ? 17.183 15.925 -5.749 1.00 63.78 100 ASP A C 1
ATOM 761 O O . ASP A 1 100 ? 17.587 17.078 -5.635 1.00 63.78 100 ASP A O 1
ATOM 765 N N . GLU A 1 101 ? 17.676 14.934 -4.998 1.00 57.34 101 GLU A N 1
ATOM 766 C CA . GLU A 1 101 ? 18.829 15.087 -4.090 1.00 57.34 101 GLU A CA 1
ATOM 767 C C . GLU A 1 101 ? 20.125 15.437 -4.851 1.00 57.34 101 GLU A C 1
ATOM 769 O O . GLU A 1 101 ? 21.110 15.842 -4.243 1.00 57.34 101 GLU A O 1
ATOM 774 N N . ALA A 1 102 ? 20.114 15.346 -6.186 1.00 52.19 102 ALA A N 1
ATOM 775 C CA . ALA A 1 102 ? 21.217 15.751 -7.054 1.00 52.19 102 ALA A CA 1
ATOM 776 C C . ALA A 1 102 ? 21.295 17.274 -7.284 1.00 52.19 102 ALA A C 1
ATOM 778 O O . ALA A 1 102 ? 22.377 17.786 -7.543 1.00 52.19 102 ALA A O 1
ATOM 779 N N . GLU A 1 103 ? 20.198 18.023 -7.128 1.00 49.03 103 GLU A N 1
ATOM 780 C CA . GLU A 1 103 ? 20.209 19.483 -7.337 1.00 49.03 103 GLU A CA 1
ATOM 781 C C . GLU A 1 103 ? 20.601 20.262 -6.063 1.00 49.03 103 GLU A C 1
ATOM 783 O O . GLU A 1 103 ? 20.708 21.483 -6.072 1.00 49.03 103 GLU A O 1
ATOM 788 N N . ALA A 1 104 ? 20.875 19.556 -4.959 1.00 48.25 104 ALA A N 1
ATOM 789 C CA . ALA A 1 104 ? 21.477 20.131 -3.754 1.00 48.25 104 ALA A CA 1
ATOM 790 C C . ALA A 1 104 ? 23.019 20.042 -3.740 1.00 48.25 104 ALA A C 1
ATOM 792 O O . ALA A 1 104 ? 23.634 20.467 -2.763 1.00 48.25 104 ALA A O 1
ATOM 793 N N . ALA A 1 105 ? 23.650 19.496 -4.791 1.00 48.72 105 ALA A N 1
ATOM 794 C CA . ALA A 1 105 ? 25.095 19.244 -4.821 1.00 48.72 105 ALA A CA 1
ATOM 795 C C . ALA A 1 105 ? 25.845 19.781 -6.055 1.00 48.72 105 ALA A C 1
ATOM 797 O O . ALA A 1 105 ? 27.059 19.599 -6.125 1.00 48.72 105 ALA A O 1
ATOM 798 N N . GLU A 1 106 ? 25.198 20.476 -6.995 1.00 42.19 106 GLU A N 1
ATOM 799 C CA . GLU A 1 106 ? 25.888 21.003 -8.181 1.00 42.19 106 GLU A CA 1
ATOM 800 C C . GLU A 1 106 ? 25.864 22.537 -8.219 1.00 42.19 106 GLU A C 1
ATOM 802 O O . GLU A 1 106 ? 24.978 23.179 -8.776 1.00 42.19 106 GLU A O 1
ATOM 807 N N . ALA A 1 107 ? 26.874 23.131 -7.582 1.00 40.66 107 ALA A N 1
ATOM 808 C CA . ALA A 1 107 ? 27.265 24.514 -7.814 1.00 40.66 107 ALA A CA 1
ATOM 809 C C . ALA A 1 107 ? 28.201 24.572 -9.038 1.00 40.66 107 ALA A C 1
ATOM 811 O O . ALA A 1 107 ? 29.246 23.911 -9.017 1.00 40.66 107 ALA A O 1
ATOM 812 N N . PRO A 1 108 ? 27.913 25.372 -10.082 1.00 42.53 108 PRO A N 1
ATOM 813 C CA . PRO A 1 108 ? 28.901 25.658 -11.111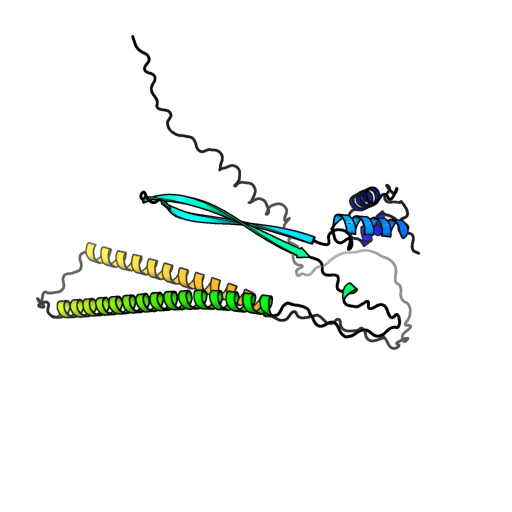 1.00 42.53 108 PRO A CA 1
ATOM 814 C C . PRO A 1 108 ? 29.949 26.633 -10.555 1.00 42.53 108 PRO A C 1
ATOM 816 O O . PRO A 1 108 ? 29.642 27.764 -10.183 1.00 42.53 108 PRO A O 1
ATOM 819 N N . LYS A 1 109 ? 31.213 26.195 -10.511 1.00 45.19 109 LYS A N 1
ATOM 820 C CA . LYS A 1 109 ? 32.365 27.091 -10.359 1.00 45.19 109 LYS A CA 1
ATOM 821 C C . LYS A 1 109 ? 32.564 27.868 -11.663 1.00 45.19 109 LYS A C 1
ATOM 823 O O . LYS A 1 109 ? 33.014 27.305 -12.655 1.00 45.19 109 LYS A O 1
ATOM 828 N N . SER A 1 110 ? 32.268 29.161 -11.625 1.00 37.12 110 SER A N 1
ATOM 829 C CA . SER A 1 110 ? 32.763 30.186 -12.547 1.00 37.12 110 SER A CA 1
ATOM 830 C C . SER A 1 110 ? 32.931 31.479 -11.740 1.00 37.12 110 SER A C 1
ATOM 832 O O . SER A 1 110 ? 32.079 31.834 -10.930 1.00 37.12 110 SER A O 1
ATOM 834 N N . GLU A 1 111 ? 34.096 32.103 -11.881 1.00 43.72 111 GLU A N 1
ATOM 835 C CA . GLU A 1 111 ? 34.580 33.254 -11.114 1.00 43.72 111 GLU A CA 1
ATOM 836 C C . GLU A 1 111 ? 33.745 34.533 -11.334 1.00 43.72 111 GLU A C 1
ATOM 838 O O . GLU A 1 111 ? 33.680 35.025 -12.455 1.00 43.72 111 GLU A O 1
ATOM 843 N N . ALA A 1 112 ? 33.158 35.086 -10.259 1.00 36.94 112 ALA A N 1
ATOM 844 C CA . ALA A 1 112 ? 33.002 36.523 -9.933 1.00 36.94 112 ALA A CA 1
ATOM 845 C C . ALA A 1 112 ? 32.154 36.684 -8.637 1.00 36.94 112 ALA A C 1
ATOM 847 O O . ALA A 1 112 ? 31.290 35.847 -8.377 1.00 36.94 112 ALA A O 1
ATOM 848 N N . PRO A 1 113 ? 32.378 37.707 -7.783 1.00 48.00 113 PRO A N 1
ATOM 849 C CA . PRO A 1 113 ? 31.919 37.692 -6.391 1.00 48.00 113 PRO 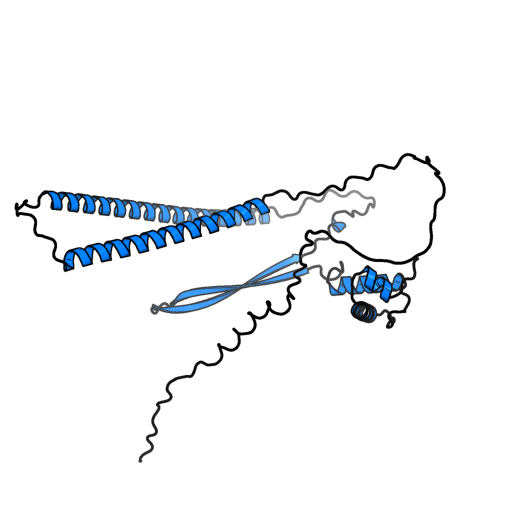A CA 1
ATOM 850 C C . PRO A 1 113 ? 30.505 38.266 -6.227 1.00 48.00 113 PRO A C 1
ATOM 852 O O . PRO A 1 113 ? 30.309 39.459 -6.438 1.00 48.00 113 PRO A O 1
ATOM 855 N N . ILE A 1 114 ? 29.530 37.462 -5.778 1.00 43.53 114 ILE A N 1
ATOM 856 C CA . ILE A 1 114 ? 28.247 37.954 -5.238 1.00 43.53 114 ILE A CA 1
ATOM 857 C C . ILE A 1 114 ? 27.814 37.087 -4.034 1.00 43.53 114 ILE A C 1
ATOM 859 O O . ILE A 1 114 ? 27.962 35.870 -4.033 1.00 43.53 114 ILE A O 1
ATOM 863 N N . ALA A 1 115 ? 27.342 37.790 -3.004 1.00 49.31 115 ALA A N 1
ATOM 864 C CA . ALA A 1 115 ? 26.965 37.441 -1.629 1.00 49.31 115 ALA A CA 1
ATOM 865 C C . ALA A 1 115 ? 26.167 36.130 -1.367 1.00 49.31 115 ALA A C 1
ATOM 867 O O . ALA A 1 115 ? 25.480 35.624 -2.253 1.00 49.31 115 ALA A O 1
ATOM 868 N N . PRO A 1 116 ? 26.187 35.604 -0.116 1.00 48.00 116 PRO A N 1
ATOM 869 C CA . PRO A 1 116 ? 25.480 34.379 0.268 1.00 48.00 116 PRO A CA 1
ATOM 870 C C . PRO A 1 116 ? 23.954 34.576 0.301 1.00 48.00 116 PRO A C 1
ATOM 872 O O . PRO A 1 116 ? 23.446 35.462 0.987 1.00 48.00 116 PRO A O 1
ATOM 875 N N . ALA A 1 117 ? 23.209 33.723 -0.405 1.00 47.19 117 ALA A N 1
ATOM 876 C CA . ALA A 1 117 ? 21.748 33.716 -0.386 1.00 47.19 117 ALA A CA 1
ATOM 877 C C . ALA A 1 117 ? 21.215 33.048 0.897 1.00 47.19 117 ALA A C 1
ATOM 879 O O . ALA A 1 117 ? 21.325 31.835 1.080 1.00 47.19 117 ALA A O 1
ATOM 880 N N . ALA A 1 118 ? 20.632 33.854 1.785 1.00 57.81 118 ALA A N 1
ATOM 881 C CA . ALA A 1 118 ? 19.815 33.404 2.909 1.00 57.81 118 ALA A CA 1
ATOM 882 C C . ALA A 1 118 ? 18.486 32.785 2.411 1.00 57.81 118 ALA A C 1
ATOM 884 O O . ALA A 1 118 ? 17.991 33.185 1.354 1.00 57.81 118 ALA A O 1
ATOM 885 N N . PRO A 1 119 ? 17.874 31.831 3.142 1.00 57.00 119 PRO A N 1
ATOM 886 C CA . PRO A 1 119 ? 16.574 31.279 2.773 1.00 57.00 119 PRO A CA 1
ATOM 887 C C . PRO A 1 119 ? 15.491 32.356 2.917 1.00 57.00 119 PRO A C 1
ATOM 889 O O . PRO A 1 119 ? 15.124 32.737 4.026 1.00 57.00 119 PRO A O 1
ATOM 892 N N . VAL A 1 120 ? 14.979 32.846 1.789 1.00 62.69 120 VAL A N 1
ATOM 893 C CA . VAL A 1 120 ? 13.881 33.820 1.736 1.00 62.69 120 VAL A CA 1
ATOM 894 C C . VAL A 1 120 ? 12.562 33.084 1.992 1.00 62.69 120 VAL A C 1
ATOM 896 O O . VAL A 1 120 ? 11.868 32.675 1.065 1.00 62.69 120 VAL A O 1
ATOM 899 N N . VAL A 1 121 ? 12.244 32.840 3.263 1.00 61.97 121 VAL A N 1
ATOM 900 C CA . VAL A 1 121 ? 10.845 32.781 3.699 1.00 61.97 121 VAL A CA 1
ATOM 901 C C . VAL A 1 121 ? 10.568 34.140 4.317 1.00 61.97 121 VAL A C 1
ATOM 903 O O . VAL A 1 121 ? 11.231 34.510 5.286 1.00 61.97 121 VAL A O 1
ATOM 906 N N . ASP A 1 122 ? 9.639 34.891 3.730 1.00 76.31 122 ASP A N 1
ATOM 907 C CA . ASP A 1 122 ? 9.259 36.209 4.229 1.00 76.31 122 ASP A CA 1
ATOM 908 C C . ASP A 1 122 ? 8.852 36.086 5.706 1.00 76.31 122 ASP A C 1
ATOM 910 O O . ASP A 1 122 ? 8.015 35.251 6.063 1.00 76.31 122 ASP A O 1
ATOM 914 N N . ALA A 1 123 ? 9.463 36.887 6.585 1.00 81.69 123 ALA A N 1
ATOM 915 C CA . ALA A 1 123 ? 9.225 36.825 8.033 1.00 81.69 123 ALA A CA 1
ATOM 916 C C . ALA A 1 123 ? 7.731 36.984 8.386 1.00 81.69 123 ALA A C 1
ATOM 918 O O . ALA A 1 123 ? 7.246 36.396 9.353 1.00 81.69 123 ALA A O 1
ATOM 919 N N . ASP A 1 124 ? 6.987 37.692 7.536 1.00 79.75 124 ASP A N 1
ATOM 920 C CA . ASP A 1 124 ? 5.541 37.873 7.638 1.00 79.75 124 ASP A CA 1
ATOM 921 C C . ASP A 1 124 ? 4.749 36.582 7.357 1.00 79.75 124 ASP A C 1
ATOM 923 O O . ASP A 1 124 ? 3.705 36.339 7.969 1.00 79.75 124 ASP A O 1
ATOM 927 N N . GLU A 1 125 ? 5.231 35.710 6.464 1.00 83.12 125 GLU A N 1
ATOM 928 C CA . GLU A 1 125 ? 4.609 34.405 6.208 1.00 83.12 125 GLU A CA 1
ATOM 929 C C . GLU A 1 125 ? 4.859 33.437 7.375 1.00 83.12 125 GLU A C 1
ATOM 931 O O . GLU A 1 125 ? 3.964 32.672 7.752 1.00 83.12 125 GLU A O 1
ATOM 936 N N . LEU A 1 126 ? 6.041 33.503 7.999 1.00 86.38 126 LEU A N 1
ATOM 937 C CA . LEU A 1 126 ? 6.343 32.744 9.216 1.00 86.38 126 LEU A CA 1
ATOM 938 C C . LEU A 1 126 ? 5.472 33.198 10.392 1.00 86.38 126 LEU A C 1
ATOM 940 O O . LEU A 1 126 ? 4.871 32.349 11.049 1.00 86.38 126 LEU A O 1
ATOM 944 N N . ALA A 1 127 ? 5.308 34.507 10.596 1.00 91.06 127 ALA A N 1
ATOM 945 C CA . ALA A 1 127 ? 4.440 35.039 11.646 1.00 91.06 127 ALA A CA 1
ATOM 946 C C . ALA A 1 127 ? 2.980 34.572 11.483 1.00 91.06 127 ALA A C 1
ATOM 948 O O . ALA A 1 127 ? 2.362 34.112 12.444 1.00 91.06 127 ALA A O 1
ATOM 949 N N . ARG A 1 128 ? 2.438 34.579 10.255 1.00 91.75 128 ARG A N 1
ATOM 950 C CA . ARG A 1 128 ? 1.080 34.062 9.987 1.00 91.75 128 ARG A CA 1
ATOM 951 C C . ARG A 1 128 ? 0.950 32.564 10.261 1.00 91.75 128 ARG A C 1
ATOM 953 O O . ARG A 1 128 ? -0.041 32.133 10.848 1.00 91.75 128 ARG A O 1
ATOM 960 N N . ARG A 1 129 ? 1.954 31.766 9.882 1.00 90.81 129 ARG A N 1
ATOM 961 C CA . ARG A 1 129 ? 1.987 30.320 10.170 1.00 90.81 129 ARG A CA 1
ATOM 962 C C . ARG A 1 129 ? 2.036 30.044 11.675 1.00 90.81 129 ARG A C 1
ATOM 964 O O . ARG A 1 129 ? 1.369 29.124 12.146 1.00 90.81 129 ARG A O 1
ATOM 971 N N . GLU A 1 130 ? 2.794 30.835 12.428 1.00 93.44 130 GLU A N 1
ATOM 972 C CA . GLU A 1 130 ? 2.880 30.720 13.886 1.00 93.44 130 GLU A CA 1
ATOM 973 C C . GLU A 1 130 ? 1.571 31.114 14.579 1.00 93.44 130 GLU A C 1
ATOM 975 O O . GLU A 1 130 ? 1.134 30.427 15.504 1.00 93.44 130 GLU A O 1
ATOM 980 N N . GLU A 1 131 ? 0.895 32.169 14.121 1.00 93.75 131 GLU A N 1
ATOM 981 C CA . GLU A 1 131 ? -0.417 32.561 14.643 1.00 93.75 131 GLU A CA 1
ATOM 982 C C . GLU A 1 131 ? -1.495 31.506 14.368 1.00 93.75 131 GLU A C 1
ATOM 984 O O . GLU A 1 131 ? -2.285 31.178 15.256 1.00 93.75 131 GLU A O 1
ATOM 989 N N . GLU A 1 132 ? -1.519 30.926 13.167 1.00 94.44 132 GLU A N 1
ATOM 990 C CA . GLU A 1 132 ? -2.428 29.827 12.833 1.00 94.44 132 GLU A CA 1
ATOM 991 C C . GLU A 1 132 ? -2.156 28.586 13.691 1.00 94.44 132 GLU A C 1
ATOM 993 O O . GLU A 1 132 ? -3.097 27.970 14.200 1.00 94.44 132 GLU A O 1
ATOM 998 N N . ALA A 1 133 ? -0.882 28.251 13.920 1.00 95.12 133 ALA A N 1
ATOM 999 C CA . ALA A 1 133 ? -0.496 27.163 14.812 1.00 95.12 133 ALA A CA 1
ATOM 1000 C C . ALA A 1 133 ? -0.936 27.431 16.262 1.00 95.12 133 ALA A C 1
ATOM 1002 O O . ALA A 1 133 ? -1.455 26.530 16.925 1.00 95.12 133 ALA A O 1
ATOM 1003 N N . ARG A 1 134 ? -0.811 28.675 16.745 1.00 96.31 134 ARG A N 1
ATOM 1004 C CA . ARG A 1 134 ? -1.293 29.079 18.077 1.00 96.31 134 ARG A CA 1
ATOM 1005 C C . ARG A 1 134 ? -2.811 28.960 18.198 1.00 96.31 134 ARG A C 1
ATOM 1007 O O . ARG A 1 134 ? -3.285 28.390 19.176 1.00 96.31 134 ARG A O 1
ATOM 1014 N N . ARG A 1 135 ? -3.573 29.405 17.192 1.00 97.00 135 ARG A N 1
ATOM 1015 C CA . ARG A 1 135 ? -5.044 29.265 17.171 1.00 97.00 135 ARG A CA 1
ATOM 1016 C C . ARG A 1 135 ? -5.478 27.798 17.185 1.00 97.00 135 ARG A C 1
ATOM 1018 O O . ARG A 1 135 ? -6.420 27.439 17.886 1.00 97.00 135 ARG A O 1
ATOM 1025 N N . GLN A 1 136 ? -4.781 26.932 16.449 1.00 95.88 136 GLN A N 1
ATOM 1026 C CA . GLN A 1 136 ? -5.053 25.491 16.457 1.00 95.88 136 GLN A CA 1
ATOM 1027 C C . GLN A 1 136 ? -4.731 24.852 17.813 1.00 95.88 136 GLN A C 1
ATOM 1029 O O . GLN A 1 136 ? -5.524 24.053 18.312 1.00 95.88 136 GLN A O 1
ATOM 1034 N N . ALA A 1 137 ? -3.609 25.229 18.431 1.00 95.69 137 ALA A N 1
ATOM 1035 C CA . ALA A 1 137 ? -3.232 24.750 19.757 1.00 95.69 137 ALA A CA 1
ATOM 1036 C C . ALA A 1 137 ? -4.237 25.187 20.835 1.00 95.69 137 ALA A C 1
ATOM 1038 O O . ALA A 1 137 ? -4.586 24.393 21.707 1.00 95.69 137 ALA A O 1
ATOM 1039 N N . GLU A 1 138 ? -4.752 26.415 20.761 1.00 96.75 138 GLU A N 1
ATOM 1040 C CA . GLU A 1 138 ? -5.768 26.915 21.691 1.00 96.75 138 GLU A CA 1
ATOM 1041 C C . GLU A 1 138 ? -7.101 26.166 21.553 1.00 96.75 138 GLU A C 1
ATOM 1043 O O . GLU A 1 138 ? -7.694 25.765 22.557 1.00 96.75 138 GLU A O 1
ATOM 1048 N N . LEU A 1 139 ? -7.547 25.897 20.321 1.00 97.06 139 LEU A N 1
ATOM 1049 C CA . LEU A 1 139 ? -8.741 25.084 20.076 1.00 97.06 139 LEU A CA 1
ATOM 1050 C C . LEU A 1 139 ? -8.583 23.662 20.617 1.00 97.06 139 LEU A C 1
ATOM 1052 O O . LEU A 1 139 ? -9.510 23.140 21.238 1.00 97.06 139 LEU A O 1
ATOM 1056 N N . LEU A 1 140 ? -7.413 23.050 20.419 1.00 95.81 140 LEU A N 1
ATOM 1057 C CA . LEU A 1 140 ? -7.136 21.712 20.931 1.00 95.81 140 LEU A CA 1
ATOM 1058 C C . LEU A 1 140 ? -7.116 21.702 22.464 1.00 95.81 140 LEU A C 1
ATOM 1060 O O . LEU A 1 140 ? -7.766 20.860 23.075 1.00 95.81 140 LEU A O 1
ATOM 1064 N N . ARG A 1 141 ? -6.483 22.703 23.087 1.00 97.44 141 ARG A N 1
ATOM 1065 C CA . ARG A 1 141 ? -6.476 22.873 24.545 1.00 97.44 141 ARG A CA 1
ATOM 1066 C C . ARG A 1 141 ? -7.889 23.041 25.105 1.00 97.44 141 ARG A C 1
ATOM 1068 O O . ARG A 1 141 ? -8.202 22.477 26.149 1.00 97.44 141 ARG A O 1
ATOM 1075 N N . ARG A 1 142 ? -8.765 23.781 24.418 1.00 97.75 142 ARG A N 1
ATOM 1076 C CA . ARG A 1 142 ? -10.168 23.944 24.832 1.00 97.75 142 ARG A CA 1
ATOM 1077 C C . ARG A 1 142 ? -10.943 22.628 24.754 1.00 97.75 142 ARG A C 1
ATOM 1079 O O . ARG A 1 142 ? -11.687 22.318 25.678 1.00 97.75 142 ARG A O 1
ATOM 1086 N N . GLN A 1 143 ? -10.733 21.841 23.700 1.00 97.25 143 GLN A N 1
ATOM 1087 C CA . GLN A 1 143 ? -11.347 20.516 23.563 1.00 97.25 143 GLN A CA 1
ATOM 1088 C C . GLN A 1 143 ? -10.837 19.531 24.622 1.00 97.25 143 GLN A C 1
ATOM 1090 O O . GLN A 1 143 ? -11.621 18.763 25.173 1.00 97.25 143 GLN A O 1
ATOM 1095 N N . GLU A 1 144 ? -9.540 19.558 24.935 1.00 96.88 144 GLU A N 1
ATOM 1096 C CA . GLU A 1 144 ? -8.957 18.728 25.994 1.00 96.88 144 GLU A CA 1
ATOM 1097 C C . GLU A 1 144 ? -9.528 19.077 27.369 1.00 96.88 144 GLU A C 1
ATOM 1099 O O . GLU A 1 144 ? -9.884 18.170 28.121 1.00 96.88 144 GLU A O 1
ATOM 1104 N N . LEU A 1 145 ? -9.678 20.370 27.678 1.00 97.75 145 LEU A N 1
ATOM 1105 C CA . LEU A 1 145 ? -10.312 20.823 28.916 1.00 97.75 145 LEU A CA 1
ATOM 1106 C C . LEU A 1 145 ? -11.778 20.383 28.993 1.00 97.75 145 LEU A C 1
ATOM 1108 O O . LEU A 1 145 ? -12.183 19.827 30.008 1.00 97.75 145 LEU A O 1
ATOM 1112 N N . GLU A 1 146 ? -12.553 20.535 27.918 1.00 97.00 146 GLU A N 1
ATOM 1113 C CA . GLU A 1 146 ? -13.957 20.104 27.882 1.00 97.00 146 GLU A CA 1
ATOM 1114 C C . GLU A 1 146 ? -14.095 18.579 28.053 1.00 97.00 146 GLU A C 1
ATOM 1116 O O . GLU A 1 146 ? -14.954 18.091 28.793 1.00 97.00 146 GLU A O 1
ATOM 1121 N N . LEU A 1 147 ? -13.217 17.794 27.420 1.00 96.69 147 LEU A N 1
ATOM 1122 C CA . LEU A 1 147 ? -13.187 16.341 27.596 1.00 96.69 147 LEU A CA 1
ATOM 1123 C C . LEU A 1 147 ? -12.762 15.940 29.012 1.00 96.69 147 LEU A C 1
ATOM 1125 O O . LEU A 1 147 ? -13.321 14.987 29.560 1.00 96.69 147 LEU A O 1
ATOM 1129 N N . ALA A 1 148 ? -11.801 16.647 29.608 1.00 97.19 148 ALA A N 1
ATOM 1130 C CA . ALA A 1 148 ? -11.374 16.422 30.983 1.00 97.19 148 ALA A CA 1
ATOM 1131 C C . ALA A 1 148 ? -12.492 16.760 31.982 1.00 97.19 148 ALA A C 1
ATOM 1133 O O . ALA A 1 148 ? -12.771 15.962 32.876 1.00 97.19 148 ALA A O 1
ATOM 1134 N N . GLU A 1 149 ? -13.198 17.878 31.795 1.00 97.56 149 GLU A N 1
ATOM 1135 C CA . GLU A 1 149 ? -14.361 18.250 32.606 1.00 97.56 149 GLU A CA 1
ATOM 1136 C C . GLU A 1 149 ? -15.485 17.224 32.477 1.00 97.56 149 GLU A C 1
ATOM 1138 O O . GLU A 1 149 ? -16.038 16.783 33.483 1.00 97.56 149 GLU A O 1
ATOM 1143 N N . LYS A 1 150 ? -15.777 16.760 31.259 1.00 96.50 150 LYS A N 1
ATOM 1144 C CA . LYS A 1 150 ? -16.788 15.722 31.030 1.00 96.50 150 LYS A CA 1
ATOM 1145 C C . LYS A 1 150 ? -16.420 14.391 31.687 1.00 96.50 150 LYS A C 1
ATOM 1147 O O . LYS A 1 150 ? -17.304 13.702 32.194 1.00 96.50 150 LYS A O 1
ATOM 1152 N N . ARG A 1 151 ? -15.135 14.017 31.698 1.00 96.75 151 ARG A N 1
ATOM 1153 C CA . ARG A 1 151 ? -14.650 12.838 32.439 1.00 96.75 151 ARG A CA 1
ATOM 1154 C C . ARG A 1 151 ? -14.820 13.026 33.940 1.00 96.75 151 ARG A C 1
ATOM 1156 O O . ARG A 1 151 ? -15.430 12.172 34.569 1.00 96.75 151 ARG A O 1
ATOM 1163 N N . ARG A 1 152 ? -14.408 14.175 34.480 1.00 97.12 152 ARG A N 1
ATOM 1164 C CA . ARG A 1 152 ? -14.578 14.503 35.901 1.00 97.12 152 ARG A CA 1
ATOM 1165 C C . ARG A 1 152 ? -16.050 14.493 36.326 1.00 97.12 152 ARG A C 1
ATOM 1167 O O . ARG A 1 152 ? -16.367 14.011 37.406 1.00 97.12 152 ARG A O 1
ATOM 1174 N N . GLN A 1 153 ? -16.957 14.992 35.484 1.00 96.69 153 GLN A N 1
ATOM 1175 C CA . GLN A 1 153 ? -18.399 14.944 35.746 1.00 96.69 153 GLN A CA 1
ATOM 1176 C C . GLN A 1 153 ? -18.934 13.510 35.758 1.00 96.69 153 GLN A C 1
ATOM 1178 O O . GLN A 1 153 ? -19.731 13.177 36.629 1.00 96.69 153 GLN A O 1
ATOM 1183 N N . ARG A 1 154 ? -18.490 12.653 34.829 1.00 95.94 154 ARG A N 1
ATOM 1184 C CA . ARG A 1 154 ? -18.874 11.233 34.814 1.00 95.94 154 ARG A CA 1
ATOM 1185 C C . ARG A 1 154 ? -18.358 10.487 36.036 1.00 95.94 154 ARG A C 1
ATOM 1187 O O . ARG A 1 154 ? -19.134 9.788 36.665 1.00 95.94 154 ARG A O 1
ATOM 1194 N N . GLU A 1 155 ? -17.095 10.686 36.396 1.00 95.44 155 GLU A N 1
ATOM 1195 C CA . GLU A 1 155 ? -16.507 10.087 37.599 1.00 95.44 155 GLU A CA 1
ATOM 1196 C C . GLU A 1 155 ? -17.241 10.552 38.864 1.00 95.44 155 GLU A C 1
ATOM 1198 O O . GLU A 1 155 ? -17.555 9.739 39.725 1.00 95.44 155 GLU A O 1
ATOM 1203 N N . ALA A 1 156 ? -17.600 11.838 38.960 1.00 96.50 156 ALA A N 1
ATOM 1204 C CA . ALA A 1 156 ? -18.389 12.350 40.079 1.00 96.50 156 ALA A CA 1
ATOM 1205 C C . ALA A 1 156 ? -19.815 11.767 40.117 1.00 96.50 156 ALA A C 1
ATOM 1207 O O . ALA A 1 156 ? -20.331 11.484 41.197 1.00 96.50 156 ALA A O 1
ATOM 1208 N N . GLN A 1 157 ? -20.454 11.572 38.958 1.00 96.25 157 GLN A N 1
ATOM 1209 C CA . GLN A 1 157 ? -21.766 10.923 38.864 1.00 96.25 157 GLN A CA 1
ATOM 1210 C C . GLN A 1 157 ? -21.697 9.452 39.276 1.00 96.25 157 GLN A C 1
ATOM 1212 O O . GLN A 1 157 ? -22.517 9.020 40.078 1.00 96.25 157 GLN A O 1
ATOM 1217 N N . GLU A 1 158 ? -20.698 8.713 38.796 1.00 95.81 158 GLU A N 1
ATOM 1218 C CA . GLU A 1 158 ? -20.483 7.308 39.149 1.00 95.81 158 GLU A CA 1
ATOM 1219 C C . GLU A 1 158 ? -20.179 7.151 40.644 1.00 95.81 158 GLU A C 1
ATOM 1221 O O . GLU A 1 158 ? -20.745 6.282 41.300 1.00 95.81 158 GLU A O 1
ATOM 1226 N N . GLN A 1 159 ? -19.368 8.041 41.225 1.00 94.81 159 GLN A N 1
ATOM 1227 C CA . GLN A 1 159 ? -19.126 8.062 42.670 1.00 94.81 159 GLN A CA 1
ATOM 1228 C C . GLN A 1 159 ? -20.396 8.381 43.468 1.00 94.81 159 GLN A C 1
ATOM 1230 O O . GLN A 1 159 ? -20.646 7.752 44.496 1.00 94.81 159 GLN A O 1
ATOM 1235 N N . ALA A 1 160 ? -21.221 9.324 43.004 1.00 95.81 160 ALA A N 1
ATOM 1236 C CA . ALA A 1 160 ? -22.489 9.646 43.654 1.00 95.81 160 ALA A CA 1
ATOM 1237 C C . ALA A 1 160 ? -23.499 8.489 43.559 1.00 95.81 160 ALA A C 1
ATOM 1239 O O . ALA A 1 160 ? -24.219 8.221 44.521 1.00 95.81 160 ALA A O 1
ATOM 1240 N N . GLU A 1 161 ? -23.548 7.789 42.426 1.00 94.88 161 GLU A N 1
ATOM 1241 C CA . GLU A 1 161 ? -24.399 6.616 42.227 1.00 94.88 161 GLU A CA 1
ATOM 1242 C C . GLU A 1 161 ? -23.922 5.431 43.073 1.00 94.88 161 GLU A C 1
ATOM 1244 O O . GLU A 1 161 ? -24.729 4.817 43.768 1.00 94.88 161 GLU A O 1
ATOM 1249 N N . ALA A 1 162 ? -22.611 5.182 43.127 1.00 94.81 162 ALA A N 1
ATOM 1250 C CA . ALA A 1 162 ? -22.017 4.172 43.997 1.00 94.81 162 ALA A CA 1
ATOM 1251 C C . ALA A 1 162 ? -22.290 4.462 45.483 1.00 94.81 162 ALA A C 1
ATOM 1253 O O . ALA A 1 162 ? -22.668 3.556 46.224 1.00 94.81 162 ALA A O 1
ATOM 1254 N N . ALA A 1 163 ? -22.172 5.722 45.918 1.00 95.06 163 ALA A N 1
ATOM 1255 C CA . ALA A 1 163 ? -22.498 6.123 47.286 1.00 95.06 163 ALA A CA 1
ATOM 1256 C C . ALA A 1 163 ? -23.991 5.927 47.605 1.00 95.06 163 ALA A C 1
ATOM 1258 O O . ALA A 1 163 ? -24.333 5.444 48.684 1.00 95.06 163 ALA A O 1
ATOM 1259 N N . ARG A 1 164 ? -24.892 6.240 46.661 1.00 94.50 164 ARG A N 1
ATOM 1260 C CA . ARG A 1 164 ? -26.335 5.980 46.810 1.00 94.50 164 ARG A CA 1
ATOM 1261 C C . ARG A 1 164 ? -26.648 4.488 46.880 1.00 94.50 164 ARG A C 1
ATOM 1263 O O . ARG A 1 164 ? -27.436 4.089 47.729 1.00 94.50 164 ARG A O 1
ATOM 1270 N N . ALA A 1 165 ? -26.020 3.672 46.037 1.00 93.06 165 ALA A N 1
ATOM 1271 C CA . ALA A 1 165 ? -26.193 2.222 46.056 1.00 93.06 165 ALA A CA 1
ATOM 1272 C C . ALA A 1 165 ? -25.695 1.609 47.374 1.00 93.06 165 ALA A C 1
ATOM 1274 O O . ALA A 1 165 ? -26.366 0.753 47.945 1.00 93.06 165 ALA A O 1
ATOM 1275 N N . GLN A 1 166 ? -24.561 2.085 47.903 1.00 92.81 166 GLN A N 1
ATOM 1276 C CA . GLN A 1 166 ? -24.061 1.666 49.216 1.00 92.81 166 GLN A CA 1
ATOM 1277 C C . GLN A 1 166 ? -25.001 2.081 50.354 1.00 92.81 166 GLN A C 1
ATOM 1279 O O . GLN A 1 166 ? -25.257 1.272 51.242 1.00 92.81 166 GLN A O 1
ATOM 1284 N N . ALA A 1 167 ? -25.556 3.297 50.316 1.00 92.62 167 ALA A N 1
ATOM 1285 C CA . ALA A 1 167 ? -26.532 3.748 51.307 1.00 92.62 167 ALA A CA 1
ATOM 1286 C C . ALA A 1 167 ? -27.818 2.902 51.273 1.00 92.62 167 ALA A C 1
ATOM 1288 O O . ALA A 1 167 ? -28.278 2.459 52.321 1.00 92.62 167 ALA A O 1
ATOM 1289 N N . GLN A 1 168 ? -28.346 2.599 50.082 1.00 92.44 168 GLN A N 1
ATOM 1290 C CA . GLN A 1 168 ? -29.516 1.726 49.922 1.00 92.44 168 GLN A CA 1
ATOM 1291 C C . GLN A 1 168 ? -29.239 0.290 50.382 1.00 92.44 168 GLN A C 1
ATOM 1293 O O . GLN A 1 168 ? -30.093 -0.330 51.011 1.00 92.44 168 GLN A O 1
ATOM 1298 N N . ALA A 1 169 ? -28.044 -0.244 50.107 1.00 90.19 169 ALA A N 1
ATOM 1299 C CA . ALA A 1 169 ? -27.645 -1.561 50.594 1.00 90.19 169 ALA A CA 1
ATOM 1300 C C . ALA A 1 169 ? -27.531 -1.589 52.128 1.00 90.19 169 ALA A C 1
ATOM 1302 O O . ALA A 1 169 ? -27.982 -2.544 52.754 1.00 90.19 169 ALA A O 1
ATOM 1303 N N . ALA A 1 170 ? -26.979 -0.537 52.743 1.00 89.56 170 ALA A N 1
ATOM 1304 C CA . ALA A 1 170 ? -26.903 -0.415 54.197 1.00 89.56 170 ALA A CA 1
ATOM 1305 C C . ALA A 1 170 ? -28.297 -0.297 54.841 1.00 89.56 170 ALA A C 1
ATOM 1307 O O . ALA A 1 170 ? -28.559 -0.958 55.845 1.00 89.56 170 ALA A O 1
ATOM 1308 N N . GLU A 1 171 ? -29.207 0.476 54.242 1.00 87.12 171 GLU A N 1
ATOM 1309 C CA . GLU A 1 171 ? -30.598 0.606 54.694 1.00 87.12 171 GLU A CA 1
ATOM 1310 C C . GLU A 1 171 ? -31.368 -0.720 54.564 1.00 87.12 171 GLU A C 1
ATOM 1312 O O . GLU A 1 171 ? -32.071 -1.124 55.488 1.00 87.12 171 GLU A O 1
ATOM 1317 N N . ALA A 1 172 ? -31.179 -1.459 53.464 1.00 85.06 172 ALA A N 1
ATOM 1318 C CA . ALA A 1 172 ? -31.785 -2.778 53.277 1.00 85.06 172 ALA A CA 1
ATOM 1319 C C . ALA A 1 172 ? -31.295 -3.805 54.312 1.00 85.06 172 ALA A C 1
ATOM 1321 O O . ALA A 1 172 ? -32.085 -4.623 54.785 1.00 85.06 172 ALA A O 1
ATOM 1322 N N . VAL A 1 173 ? -30.013 -3.752 54.696 1.00 84.81 173 VAL A N 1
ATOM 1323 C CA . VAL A 1 173 ? -29.469 -4.602 55.765 1.00 84.81 173 VAL A CA 1
ATOM 1324 C C . VAL A 1 173 ? -30.041 -4.202 57.126 1.00 84.81 173 VAL A C 1
ATOM 1326 O O . VAL A 1 173 ? -30.434 -5.088 57.875 1.00 84.81 173 VAL A O 1
ATOM 1329 N N . GLN A 1 174 ? -30.161 -2.909 57.447 1.00 78.81 174 GLN A N 1
ATOM 1330 C CA . GLN A 1 174 ? -30.770 -2.482 58.715 1.00 78.81 174 GLN A CA 1
ATOM 1331 C C . GLN A 1 174 ? -32.250 -2.879 58.815 1.00 78.81 174 GLN A C 1
ATOM 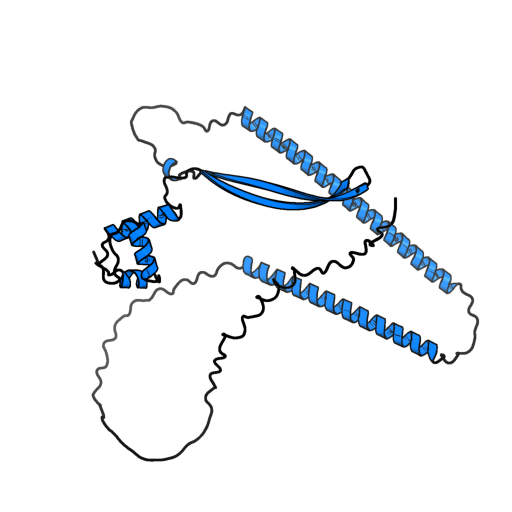1333 O O . GLN A 1 174 ? -32.655 -3.451 59.825 1.00 78.81 174 GLN A O 1
ATOM 1338 N N . ASN A 1 175 ? -33.029 -2.702 57.745 1.00 75.50 175 ASN A N 1
ATOM 1339 C CA . ASN A 1 175 ? -34.436 -3.116 57.708 1.00 75.50 175 ASN A CA 1
ATOM 1340 C C . ASN A 1 175 ? -34.622 -4.641 57.825 1.00 75.50 175 ASN A C 1
ATOM 1342 O O . ASN A 1 175 ? -35.663 -5.096 58.291 1.00 75.50 175 ASN A O 1
ATOM 1346 N N . ALA A 1 176 ? -33.628 -5.444 57.426 1.00 73.94 176 ALA A N 1
ATOM 1347 C CA . ALA A 1 176 ? -33.656 -6.897 57.602 1.00 73.94 176 ALA A CA 1
ATOM 1348 C C . ALA A 1 176 ? -33.331 -7.344 59.041 1.00 73.94 176 ALA A C 1
ATOM 1350 O O . ALA A 1 176 ? -33.710 -8.448 59.428 1.00 73.94 176 ALA A O 1
ATOM 1351 N N . VAL A 1 177 ? -32.643 -6.511 59.830 1.00 68.00 177 VAL A N 1
ATOM 1352 C CA . VAL A 1 177 ? -32.259 -6.814 61.222 1.00 68.00 177 VAL A CA 1
ATOM 1353 C C . VAL A 1 177 ? -33.352 -6.396 62.220 1.00 68.00 177 VAL A C 1
ATOM 1355 O O . VAL A 1 177 ? -33.466 -7.016 63.272 1.00 68.00 177 VAL A O 1
ATOM 1358 N N . ASP A 1 178 ? -34.200 -5.419 61.878 1.00 57.25 178 ASP A N 1
ATOM 1359 C CA . ASP A 1 178 ? -35.343 -4.961 62.699 1.00 57.25 178 ASP A CA 1
ATOM 1360 C C . ASP A 1 178 ? -36.658 -5.743 62.447 1.00 57.25 178 ASP A C 1
ATOM 1362 O O . ASP A 1 178 ? -37.716 -5.426 62.994 1.00 57.25 178 ASP A O 1
ATOM 1366 N N . ALA A 1 179 ? -36.626 -6.791 61.614 1.00 49.78 179 ALA A N 1
ATOM 1367 C CA . ALA A 1 179 ? -37.777 -7.669 61.411 1.00 49.78 179 ALA A CA 1
ATOM 1368 C C . ALA A 1 179 ? -37.986 -8.578 62.645 1.00 49.78 179 ALA A C 1
ATOM 1370 O O . ALA A 1 179 ? -37.051 -9.277 63.048 1.00 49.78 179 ALA A O 1
ATOM 1371 N N . PRO A 1 180 ? -39.189 -8.629 63.256 1.00 46.47 180 PRO A N 1
ATOM 1372 C CA . PRO A 1 180 ? -39.412 -9.422 64.458 1.00 46.47 180 PRO A CA 1
ATOM 1373 C C . PRO A 1 180 ? -39.254 -10.919 64.163 1.00 46.47 180 PRO A C 1
ATOM 1375 O O . PRO A 1 180 ? -39.992 -11.500 63.364 1.00 46.47 180 PRO A O 1
ATOM 1378 N N . VAL A 1 181 ? -38.298 -11.544 64.857 1.00 46.53 181 VAL A N 1
ATOM 1379 C CA . VAL A 1 181 ? -38.096 -12.995 64.892 1.00 46.53 181 VAL A CA 1
ATOM 1380 C C . VAL A 1 181 ? -39.338 -13.636 65.509 1.00 46.53 181 VAL A C 1
ATOM 1382 O O . VAL A 1 181 ? -39.547 -13.587 66.719 1.00 46.53 181 VAL A O 1
ATOM 1385 N N . THR A 1 182 ? -40.178 -14.236 64.667 1.00 39.88 182 THR A N 1
ATOM 1386 C CA . THR A 1 182 ? -41.168 -15.223 65.101 1.00 39.88 182 THR A CA 1
ATOM 1387 C C . THR A 1 182 ? -40.512 -16.594 65.029 1.00 39.88 182 THR A C 1
ATOM 1389 O O . THR A 1 182 ? -40.209 -17.119 63.961 1.00 39.88 182 THR A O 1
ATOM 1392 N N . GLU A 1 183 ? -40.236 -17.136 66.209 1.00 46.75 183 GLU A N 1
ATOM 1393 C CA . GLU A 1 183 ? -39.747 -18.487 66.430 1.00 46.75 183 GLU A CA 1
ATOM 1394 C C . GLU A 1 183 ? -40.805 -19.496 65.958 1.00 46.75 183 GLU A C 1
ATOM 1396 O O . GLU A 1 183 ? -41.888 -19.607 66.533 1.00 46.75 183 GLU A O 1
ATOM 1401 N N . ALA A 1 184 ? -40.496 -20.222 64.884 1.00 37.66 184 ALA A N 1
ATOM 1402 C CA . ALA A 1 184 ? -41.233 -21.402 64.463 1.00 37.66 184 ALA A CA 1
ATOM 1403 C C . ALA A 1 184 ? -40.242 -22.489 64.028 1.00 37.66 184 ALA A C 1
ATOM 1405 O O . ALA A 1 184 ? -39.302 -22.242 63.274 1.00 37.66 184 ALA A O 1
ATOM 1406 N N . ALA A 1 185 ? -40.476 -23.687 64.563 1.00 44.94 185 ALA A N 1
ATOM 1407 C CA . ALA A 1 185 ? -39.777 -24.944 64.318 1.00 44.94 185 ALA A CA 1
ATOM 1408 C C . ALA A 1 185 ? -39.465 -25.202 62.825 1.00 44.94 185 ALA A C 1
ATOM 1410 O O . ALA A 1 185 ? -40.219 -24.753 61.962 1.00 44.94 185 ALA A O 1
ATOM 1411 N N . PRO A 1 186 ? -38.395 -25.958 62.499 1.00 45.62 186 PRO A N 1
ATOM 1412 C CA . PRO A 1 186 ? -37.933 -26.102 61.123 1.00 45.62 186 PRO A CA 1
ATOM 1413 C C . PRO A 1 186 ? -39.012 -26.767 60.253 1.00 45.62 186 PRO A C 1
ATOM 1415 O O . PRO A 1 186 ? -39.375 -27.919 60.519 1.00 45.62 186 PRO A O 1
ATOM 1418 N N . PRO A 1 187 ? -39.522 -26.101 59.199 1.00 48.28 187 PRO A N 1
ATOM 1419 C CA . PRO A 1 187 ? -40.315 -26.784 58.196 1.00 48.28 187 PRO A CA 1
ATOM 1420 C C . PRO A 1 187 ? -39.358 -27.639 57.365 1.00 48.28 187 PRO A C 1
ATOM 1422 O O . PRO A 1 187 ? -38.304 -27.176 56.926 1.00 48.28 187 PRO A O 1
ATOM 1425 N N . GLN A 1 188 ? -39.694 -28.910 57.149 1.00 53.56 188 GLN A N 1
ATOM 1426 C CA . GLN A 1 188 ? -38.988 -29.681 56.132 1.00 53.56 188 GLN A CA 1
ATOM 1427 C C . GLN A 1 188 ? -39.190 -28.981 54.782 1.00 53.56 188 GLN A C 1
ATOM 1429 O O . GLN A 1 188 ? -40.338 -28.675 54.443 1.00 53.56 188 GLN A O 1
ATOM 1434 N N . PRO A 1 189 ? -38.115 -28.687 54.027 1.00 51.50 189 PRO A N 1
ATOM 1435 C CA . PRO A 1 189 ? -38.247 -27.946 52.788 1.00 51.50 189 PRO A CA 1
ATOM 1436 C C . PRO A 1 189 ? -39.052 -28.800 51.814 1.00 51.50 189 PRO A C 1
ATOM 1438 O O . PRO A 1 189 ? -38.722 -29.961 51.551 1.00 51.50 189 PRO A O 1
ATOM 1441 N N . SER A 1 190 ? -40.143 -28.235 51.303 1.00 64.62 190 SER A N 1
ATOM 1442 C CA . SER A 1 190 ? -40.961 -28.911 50.302 1.00 64.62 190 SER A CA 1
ATOM 1443 C C . SER A 1 190 ? -40.101 -29.269 49.079 1.00 64.62 190 SER A C 1
ATOM 1445 O O . SER A 1 190 ? -39.130 -28.580 48.744 1.00 64.62 190 SER A O 1
ATOM 1447 N N . ALA A 1 191 ? -40.445 -30.357 48.387 1.00 65.62 191 ALA A N 1
ATOM 1448 C CA . ALA A 1 191 ? -39.715 -30.808 47.199 1.00 65.62 191 ALA A CA 1
ATOM 1449 C C . ALA A 1 191 ? -39.611 -29.718 46.105 1.00 65.62 191 ALA A C 1
ATOM 1451 O O . ALA A 1 191 ? -38.653 -29.705 45.335 1.00 65.62 191 ALA A O 1
ATOM 1452 N N . GLU A 1 192 ? -40.544 -28.762 46.067 1.00 63.31 192 GLU A N 1
ATOM 1453 C CA . GLU A 1 192 ? -40.495 -27.618 45.150 1.00 63.31 192 GLU A CA 1
ATOM 1454 C C . GLU A 1 192 ? -39.458 -26.557 45.540 1.00 63.31 192 GLU A C 1
ATOM 1456 O O . GLU A 1 192 ? -38.851 -25.941 44.665 1.00 63.31 192 GLU A O 1
ATOM 1461 N N . GLU A 1 193 ? -39.220 -26.333 46.831 1.00 67.69 193 GLU A N 1
ATOM 1462 C CA . GLU A 1 193 ? -38.252 -25.337 47.302 1.00 67.69 193 GLU A CA 1
ATOM 1463 C C . GLU A 1 193 ? -36.813 -25.821 47.092 1.00 67.69 193 GLU A C 1
ATOM 1465 O O . GLU A 1 193 ? -35.965 -25.074 46.605 1.00 67.69 193 GLU A O 1
ATOM 1470 N N . THR A 1 194 ? -36.566 -27.113 47.326 1.00 70.50 194 THR A N 1
ATOM 1471 C CA . THR A 1 194 ? -35.278 -27.753 47.006 1.00 70.50 194 THR A CA 1
ATOM 1472 C C . THR A 1 194 ? -35.008 -27.857 45.501 1.00 70.50 194 THR A C 1
ATOM 1474 O O . THR A 1 194 ? -33.851 -27.836 45.081 1.00 70.50 194 THR A O 1
ATOM 1477 N N . ALA A 1 195 ? -36.048 -27.941 44.664 1.00 75.75 195 ALA A N 1
ATOM 1478 C CA . ALA A 1 195 ? -35.897 -27.890 43.210 1.00 75.75 195 ALA A CA 1
ATOM 1479 C C . ALA A 1 195 ? -35.547 -26.473 42.720 1.00 75.75 195 ALA A C 1
ATOM 1481 O O . ALA A 1 195 ? -34.675 -26.313 41.865 1.00 75.75 195 ALA A O 1
ATOM 1482 N N . LYS A 1 196 ? -36.173 -25.437 43.295 1.00 79.25 196 LYS A N 1
ATOM 1483 C CA . LYS A 1 196 ? -35.904 -24.030 42.954 1.00 79.25 196 LYS A CA 1
ATOM 1484 C C . LYS A 1 196 ? -34.505 -23.577 43.379 1.00 79.25 196 LYS A C 1
ATOM 1486 O O . LYS A 1 196 ? -33.853 -22.859 42.624 1.00 79.25 196 LYS A O 1
ATOM 1491 N N . THR A 1 197 ? -34.010 -24.010 44.540 1.00 79.38 197 THR A N 1
ATOM 1492 C CA . THR A 1 197 ? -32.639 -23.690 44.979 1.00 79.38 197 THR A CA 1
ATOM 1493 C C . THR A 1 197 ? -31.586 -24.363 44.103 1.00 79.38 197 THR A C 1
ATOM 1495 O O . THR A 1 197 ? -30.656 -23.691 43.665 1.00 79.38 197 THR A O 1
ATOM 1498 N N . LYS A 1 198 ? -31.777 -25.639 43.740 1.00 84.38 198 LYS A N 1
ATOM 1499 C CA . LYS A 1 198 ? -30.884 -26.349 42.808 1.00 84.38 198 LYS A CA 1
ATOM 1500 C C . LYS A 1 198 ? -30.869 -25.738 41.406 1.00 84.38 198 LYS A C 1
ATOM 1502 O O . LYS A 1 198 ? -29.808 -25.659 40.796 1.00 84.38 198 LYS A O 1
ATOM 1507 N N . ALA A 1 199 ? -32.017 -25.283 40.899 1.00 80.94 199 ALA A N 1
ATOM 1508 C CA . ALA A 1 199 ? -32.084 -24.584 39.615 1.00 80.94 199 ALA A CA 1
ATOM 1509 C C . ALA A 1 199 ? -31.304 -23.258 39.650 1.00 80.94 199 ALA A C 1
ATOM 1511 O O . ALA A 1 199 ? -30.523 -22.974 38.746 1.00 80.94 199 ALA A O 1
ATOM 1512 N N . ARG A 1 200 ? -31.436 -22.491 40.739 1.00 84.88 200 ARG A N 1
ATOM 1513 C CA . ARG A 1 200 ? -30.715 -21.225 40.927 1.00 84.88 200 ARG A CA 1
ATOM 1514 C C . ARG A 1 200 ? -29.205 -21.418 41.111 1.00 84.88 200 ARG A C 1
ATOM 1516 O O . ARG A 1 200 ? -28.425 -20.601 40.633 1.00 84.88 200 ARG A O 1
ATOM 1523 N N . GLU A 1 201 ? -28.780 -22.494 41.776 1.00 85.56 201 GLU A N 1
ATOM 1524 C CA . GLU A 1 201 ? -27.362 -22.866 41.870 1.00 85.56 201 GLU A CA 1
ATOM 1525 C C . GLU A 1 201 ? -26.786 -23.303 40.518 1.00 85.56 201 GLU A C 1
ATOM 1527 O O . GLU A 1 201 ? -25.653 -22.944 40.205 1.00 85.56 201 GLU A O 1
ATOM 1532 N N . ALA A 1 202 ? -27.554 -24.026 39.699 1.00 86.12 202 ALA A N 1
ATOM 1533 C CA . ALA A 1 202 ? -27.128 -24.417 38.357 1.00 86.12 202 ALA A CA 1
ATOM 1534 C C . ALA A 1 202 ? -26.946 -23.195 37.439 1.00 86.12 202 ALA A C 1
ATOM 1536 O O . ALA A 1 202 ? -25.908 -23.068 36.794 1.00 86.12 202 ALA A O 1
ATOM 1537 N N . GLU A 1 203 ? -27.891 -22.250 37.448 1.00 87.25 203 GLU A N 1
ATOM 1538 C CA . GLU A 1 203 ? -27.770 -20.994 36.692 1.00 87.25 203 GLU A CA 1
ATOM 1539 C C . GLU A 1 203 ? -26.571 -20.154 37.164 1.00 87.25 203 GLU A C 1
ATOM 1541 O O . GLU A 1 203 ? -25.782 -19.678 36.348 1.00 87.25 203 GLU A O 1
ATOM 1546 N N . ALA A 1 204 ? -26.353 -20.048 38.480 1.00 89.50 204 ALA A N 1
ATOM 1547 C CA . ALA A 1 204 ? -25.196 -19.342 39.031 1.00 89.50 204 ALA A CA 1
ATOM 1548 C C . ALA A 1 204 ? -23.855 -19.995 38.638 1.00 89.50 204 ALA A C 1
ATOM 1550 O O . ALA A 1 204 ? -22.867 -19.296 38.401 1.00 89.50 204 ALA A O 1
ATOM 1551 N N . GLN A 1 205 ? -23.804 -21.328 38.545 1.00 89.94 205 GLN A N 1
ATOM 1552 C CA . GLN A 1 205 ? -22.618 -22.053 38.083 1.00 89.94 205 GLN A CA 1
ATOM 1553 C C . GLN A 1 205 ? -22.369 -21.861 36.584 1.00 89.94 205 GLN A C 1
ATOM 1555 O O . GLN A 1 205 ? -21.216 -21.691 36.179 1.00 89.94 205 GLN A O 1
ATOM 1560 N N . GLU A 1 206 ? -23.418 -21.837 35.761 1.00 89.44 206 GLU A N 1
ATOM 1561 C CA . GLU A 1 206 ? -23.290 -21.554 34.331 1.00 89.44 206 GLU A CA 1
ATOM 1562 C C . GLU A 1 206 ? -22.806 -20.127 34.065 1.00 89.44 206 GLU A C 1
ATOM 1564 O O . GLU A 1 206 ? -21.937 -19.916 33.217 1.00 89.44 206 GLU A O 1
ATOM 1569 N N . ASP A 1 207 ? -23.318 -19.144 34.800 1.00 87.69 207 ASP A N 1
ATOM 1570 C CA . ASP A 1 207 ? -22.895 -17.755 34.642 1.00 87.69 207 ASP A CA 1
ATOM 1571 C C . ASP A 1 207 ? -21.464 -17.535 35.148 1.00 87.69 207 ASP A C 1
ATOM 1573 O O . ASP A 1 207 ? -20.676 -16.840 34.498 1.00 87.69 207 ASP A O 1
ATOM 1577 N N . ALA A 1 208 ? -21.066 -18.215 36.228 1.00 93.06 208 ALA A N 1
ATOM 1578 C CA . ALA A 1 208 ? -19.675 -18.243 36.673 1.00 93.06 208 ALA A CA 1
ATOM 1579 C C . ALA A 1 208 ? -18.742 -18.910 35.642 1.00 93.06 208 ALA A C 1
ATOM 1581 O O . ALA A 1 208 ? -17.613 -18.453 35.447 1.00 93.06 208 ALA A O 1
ATOM 1582 N N . ALA A 1 209 ? -19.195 -19.962 34.952 1.00 93.88 209 ALA A N 1
ATOM 1583 C CA . ALA A 1 209 ? -18.428 -20.608 33.887 1.00 93.88 209 ALA A CA 1
ATOM 1584 C C . ALA A 1 209 ? -18.263 -19.690 32.662 1.00 93.88 209 ALA A C 1
ATOM 1586 O O . ALA A 1 209 ? -17.148 -19.534 32.161 1.00 93.88 209 ALA A O 1
ATOM 1587 N N . LYS A 1 210 ? -19.334 -19.007 32.237 1.00 95.31 210 LYS A N 1
ATOM 1588 C CA . LYS A 1 210 ? -19.294 -18.019 31.142 1.00 95.31 210 LYS A CA 1
ATOM 1589 C C . LYS A 1 210 ? -18.387 -16.833 31.482 1.00 95.31 210 LYS A C 1
ATOM 1591 O O . LYS A 1 210 ? -17.641 -16.366 30.622 1.00 95.31 210 LYS A O 1
ATOM 1596 N N . ALA A 1 211 ? -18.405 -16.358 32.730 1.00 93.88 211 ALA A N 1
ATOM 1597 C CA . ALA A 1 211 ? -17.518 -15.287 33.185 1.00 93.88 211 ALA A CA 1
ATOM 1598 C C . ALA A 1 211 ? -16.037 -15.691 33.082 1.00 93.88 211 ALA A C 1
ATOM 1600 O O . ALA A 1 211 ? -15.237 -14.944 32.515 1.00 93.88 211 ALA A O 1
ATOM 1601 N N . ARG A 1 212 ? -15.690 -16.906 33.530 1.00 96.12 212 ARG A N 1
ATOM 1602 C CA . ARG A 1 212 ? -14.329 -17.456 33.406 1.00 96.12 212 ARG A CA 1
ATOM 1603 C C . ARG A 1 212 ? -13.900 -17.617 31.947 1.00 96.12 212 ARG A C 1
ATOM 1605 O O . ARG A 1 212 ? -12.791 -17.230 31.595 1.00 96.12 212 ARG A O 1
ATOM 1612 N N . GLU A 1 213 ? -14.786 -18.095 31.072 1.00 95.38 213 GLU A N 1
ATOM 1613 C CA . GLU A 1 213 ? -14.487 -18.223 29.639 1.00 95.38 213 GLU A CA 1
ATOM 1614 C C . GLU A 1 213 ? -14.209 -16.859 28.976 1.00 95.38 213 GLU A C 1
ATOM 1616 O O . GLU A 1 213 ? -13.292 -16.720 28.158 1.00 95.38 213 GLU A O 1
ATOM 1621 N N . LEU A 1 214 ? -14.960 -15.816 29.350 1.00 95.88 214 LEU A N 1
ATOM 1622 C CA . LEU A 1 214 ? -14.728 -14.453 28.863 1.00 95.88 214 LEU A CA 1
ATOM 1623 C C . LEU A 1 214 ? -13.400 -13.875 29.365 1.00 95.88 214 LEU A C 1
ATOM 1625 O O . LEU A 1 214 ? -12.703 -13.192 28.607 1.00 95.88 214 LEU A O 1
ATOM 1629 N N . GLU A 1 215 ? -13.034 -14.145 30.616 1.00 96.25 215 GLU A N 1
ATOM 1630 C CA . GLU A 1 215 ? -11.745 -13.751 31.190 1.00 96.25 215 GLU A CA 1
ATOM 1631 C C . GLU A 1 215 ? -10.576 -14.465 30.508 1.00 96.25 215 GLU A C 1
ATOM 1633 O O . GLU A 1 215 ? -9.614 -13.806 30.105 1.00 96.25 215 GLU A O 1
ATOM 1638 N N . ASP A 1 216 ? -10.687 -15.771 30.265 1.00 96.19 216 ASP A N 1
ATOM 1639 C CA . ASP A 1 216 ? -9.681 -16.545 29.537 1.00 96.19 216 ASP A CA 1
ATOM 1640 C C . ASP A 1 216 ? -9.518 -16.044 28.099 1.00 96.19 216 ASP A C 1
ATOM 1642 O O . ASP A 1 216 ? -8.395 -15.884 27.605 1.00 96.19 216 ASP A O 1
ATOM 1646 N N . ARG A 1 217 ? -10.624 -15.704 27.427 1.00 96.00 217 ARG A N 1
ATOM 1647 C CA . ARG A 1 217 ? -10.586 -15.115 26.083 1.00 96.00 217 ARG A CA 1
ATOM 1648 C C . ARG A 1 217 ? -9.907 -13.746 26.077 1.00 96.00 217 ARG A C 1
ATOM 1650 O O . ARG A 1 217 ? -9.109 -13.473 25.177 1.00 96.00 217 ARG A O 1
ATOM 1657 N N . ARG A 1 218 ? -10.176 -12.897 27.075 1.00 97.00 218 ARG A N 1
ATOM 1658 C CA . ARG A 1 218 ? -9.497 -11.599 27.244 1.00 97.00 218 ARG A CA 1
ATOM 1659 C C . ARG A 1 218 ? -8.009 -11.787 27.515 1.00 97.00 218 ARG A C 1
ATOM 1661 O O . ARG A 1 218 ? -7.191 -11.148 26.860 1.00 97.00 218 ARG A O 1
ATOM 1668 N N . ARG A 1 219 ? -7.647 -12.701 28.416 1.00 97.25 219 ARG A N 1
ATOM 1669 C CA . ARG A 1 219 ? -6.254 -12.999 28.761 1.00 97.25 219 ARG A CA 1
ATOM 1670 C C . ARG A 1 219 ? -5.477 -13.523 27.556 1.00 97.25 219 ARG A C 1
ATOM 1672 O O . ARG A 1 219 ? -4.356 -13.084 27.318 1.00 97.25 219 ARG A O 1
ATOM 1679 N N . LYS A 1 220 ? -6.086 -14.400 26.755 1.00 97.31 220 LYS A N 1
ATOM 1680 C CA . LYS A 1 220 ? -5.482 -14.925 25.524 1.00 97.31 220 LYS A CA 1
ATOM 1681 C C . LYS A 1 220 ? -5.285 -13.836 24.466 1.00 97.31 220 LYS A C 1
ATOM 1683 O O . LYS A 1 220 ? -4.218 -13.778 23.864 1.00 97.31 220 LYS A O 1
ATOM 1688 N N . ALA A 1 221 ? -6.263 -12.946 24.287 1.00 96.56 221 ALA A N 1
ATOM 1689 C CA . ALA A 1 221 ? -6.147 -11.819 23.361 1.00 96.56 221 ALA A CA 1
ATOM 1690 C C . ALA A 1 221 ? -5.055 -10.819 23.784 1.00 96.56 221 ALA A C 1
ATOM 1692 O O . ALA A 1 221 ? -4.310 -10.328 22.938 1.00 96.56 221 ALA A O 1
ATOM 1693 N N . LEU A 1 222 ? -4.923 -10.543 25.087 1.00 95.69 222 LEU A N 1
ATOM 1694 C CA . LEU A 1 222 ? -3.856 -9.687 25.612 1.00 95.69 222 LEU A CA 1
ATOM 1695 C C . LEU A 1 222 ? -2.476 -10.330 25.439 1.00 95.69 222 LEU A C 1
ATOM 1697 O O . LEU A 1 222 ? -1.561 -9.660 24.973 1.00 95.69 222 LEU A O 1
ATOM 1701 N N . ALA A 1 223 ? -2.341 -11.628 25.720 1.00 96.75 223 ALA A N 1
ATOM 1702 C CA . ALA A 1 223 ? -1.089 -12.353 25.511 1.00 96.75 223 ALA A CA 1
ATOM 1703 C C . ALA A 1 223 ? -0.664 -12.373 24.029 1.00 96.75 223 ALA A C 1
ATOM 1705 O O . ALA A 1 223 ? 0.514 -12.208 23.717 1.00 96.75 223 ALA A O 1
ATOM 1706 N N . GLU A 1 224 ? -1.612 -12.526 23.100 1.00 94.38 224 GLU A N 1
ATOM 1707 C CA . GLU A 1 224 ? -1.336 -12.451 21.660 1.00 94.38 224 GLU A CA 1
ATOM 1708 C C . GLU A 1 224 ? -0.925 -11.031 21.232 1.00 94.38 224 GLU A C 1
ATOM 1710 O O . GLU A 1 224 ? 0.045 -10.858 20.491 1.00 94.38 224 GLU A O 1
ATOM 1715 N N . ALA A 1 225 ? -1.589 -9.997 21.760 1.00 96.25 225 ALA A N 1
ATOM 1716 C CA . ALA A 1 225 ? -1.217 -8.604 21.514 1.00 96.25 225 ALA A CA 1
ATOM 1717 C C . ALA A 1 225 ? 0.179 -8.262 22.069 1.00 96.25 225 ALA A C 1
ATOM 1719 O O . ALA A 1 225 ? 0.962 -7.575 21.407 1.00 96.25 225 ALA A O 1
ATOM 1720 N N . GLU A 1 226 ? 0.520 -8.763 23.257 1.00 94.69 226 GLU A N 1
ATOM 1721 C CA . GLU A 1 226 ? 1.847 -8.610 23.857 1.00 94.69 226 GLU A CA 1
ATOM 1722 C C . GLU A 1 226 ? 2.923 -9.357 23.065 1.00 94.69 226 GLU A C 1
ATOM 1724 O O . GLU A 1 226 ? 3.998 -8.801 22.839 1.00 94.69 226 GLU A O 1
ATOM 1729 N N . ALA A 1 227 ? 2.630 -10.559 22.561 1.00 95.25 227 ALA A N 1
ATOM 1730 C CA . ALA A 1 227 ? 3.542 -11.303 21.696 1.00 95.25 227 ALA A CA 1
ATOM 1731 C C . ALA A 1 227 ? 3.829 -10.552 20.383 1.00 95.25 227 ALA A C 1
ATOM 1733 O O . ALA A 1 227 ? 4.986 -10.448 19.967 1.00 95.25 227 ALA A O 1
ATOM 1734 N N . ILE A 1 228 ? 2.805 -9.955 19.760 1.00 93.56 228 ILE A N 1
ATOM 1735 C CA . ILE A 1 228 ? 2.974 -9.116 18.563 1.00 93.56 228 ILE A CA 1
ATOM 1736 C C . ILE A 1 228 ? 3.801 -7.870 18.898 1.00 93.56 228 ILE A C 1
ATOM 1738 O O . ILE A 1 228 ? 4.730 -7.527 18.163 1.00 93.56 228 ILE A O 1
ATOM 1742 N N . ARG A 1 229 ? 3.519 -7.207 20.026 1.00 94.69 229 ARG A N 1
ATOM 1743 C CA . ARG A 1 229 ? 4.286 -6.040 20.484 1.00 94.69 229 ARG A CA 1
ATOM 1744 C C . ARG A 1 229 ? 5.752 -6.394 20.743 1.00 94.69 229 ARG A C 1
ATOM 1746 O O . ARG A 1 229 ? 6.633 -5.632 20.351 1.00 94.69 229 ARG A O 1
ATOM 1753 N N . ALA A 1 230 ? 6.025 -7.547 21.350 1.00 93.56 230 ALA A N 1
ATOM 1754 C CA . ALA A 1 230 ? 7.378 -8.039 21.588 1.00 93.56 230 ALA A CA 1
ATOM 1755 C C . ALA A 1 230 ? 8.107 -8.362 20.275 1.00 93.56 230 ALA A C 1
ATOM 1757 O O . ALA A 1 230 ? 9.260 -7.974 20.113 1.00 93.56 230 ALA A O 1
ATOM 1758 N N . MET A 1 231 ? 7.434 -8.992 19.307 1.00 90.75 231 MET A N 1
ATOM 1759 C CA . MET A 1 231 ? 8.004 -9.277 17.986 1.00 90.75 231 MET A CA 1
ATOM 1760 C C . MET A 1 231 ? 8.334 -7.998 17.203 1.00 90.75 231 MET A C 1
ATOM 1762 O O . MET A 1 231 ? 9.371 -7.937 16.548 1.00 90.75 231 MET A O 1
ATOM 1766 N N . MET A 1 232 ? 7.482 -6.973 17.280 1.00 88.56 232 MET A N 1
ATOM 1767 C CA . MET A 1 232 ? 7.704 -5.694 16.592 1.00 88.56 232 MET A CA 1
ATOM 1768 C C . MET A 1 232 ? 8.798 -4.846 17.247 1.00 88.56 232 MET A C 1
ATOM 1770 O O . MET A 1 232 ? 9.501 -4.116 16.551 1.00 88.56 232 MET A O 1
ATOM 1774 N N . ASN A 1 233 ? 8.965 -4.961 18.567 1.00 91.31 233 ASN A N 1
ATOM 1775 C CA . ASN A 1 233 ? 10.014 -4.264 19.313 1.00 91.31 233 ASN A CA 1
ATOM 1776 C C . ASN A 1 233 ? 11.345 -5.030 19.350 1.00 91.31 233 ASN A C 1
ATOM 1778 O O . ASN A 1 233 ? 12.359 -4.469 19.767 1.00 91.31 233 ASN A O 1
ATOM 1782 N N . ALA A 1 234 ? 11.369 -6.298 18.934 1.00 88.56 234 ALA A N 1
ATOM 1783 C CA . ALA A 1 234 ? 12.593 -7.081 18.891 1.00 88.56 234 ALA A CA 1
ATOM 1784 C C . ALA A 1 234 ? 13.524 -6.559 17.778 1.00 88.56 234 ALA A C 1
ATOM 1786 O O . ALA A 1 234 ? 13.116 -6.472 16.614 1.00 88.56 234 ALA A O 1
ATOM 1787 N N . PRO A 1 235 ? 14.795 -6.237 18.086 1.00 83.62 235 PRO A N 1
ATOM 1788 C CA . PRO A 1 235 ? 15.740 -5.796 17.071 1.00 83.62 235 PRO A CA 1
ATOM 1789 C C . PRO A 1 235 ? 16.015 -6.936 16.083 1.00 83.62 235 PRO A C 1
ATOM 1791 O O . PRO A 1 235 ? 16.264 -8.080 16.475 1.00 83.62 235 PRO A O 1
ATOM 1794 N N . LYS A 1 236 ? 15.979 -6.626 14.780 1.00 77.81 236 LYS A N 1
ATOM 1795 C CA . LYS A 1 236 ? 16.253 -7.596 13.711 1.00 77.81 236 LYS A CA 1
ATOM 1796 C C . LYS A 1 236 ? 17.655 -8.180 13.904 1.00 77.81 236 LYS A C 1
ATOM 1798 O O . LYS A 1 236 ? 18.647 -7.470 13.758 1.00 77.81 236 LYS A O 1
ATOM 1803 N N . LYS A 1 237 ? 17.740 -9.480 14.203 1.00 74.38 237 LYS A N 1
ATOM 1804 C CA . LYS A 1 237 ? 19.014 -10.209 14.239 1.00 74.38 237 LYS A CA 1
ATOM 1805 C C . LYS A 1 237 ? 19.571 -10.290 12.818 1.00 74.38 237 LYS A C 1
ATOM 1807 O O . LYS A 1 237 ? 19.124 -11.105 12.015 1.00 74.38 237 LYS A O 1
ATOM 1812 N N . VAL A 1 238 ? 20.532 -9.424 12.506 1.00 67.69 238 VAL A N 1
ATOM 1813 C CA . VAL A 1 238 ? 21.337 -9.520 11.287 1.00 67.69 238 VAL A CA 1
ATOM 1814 C C . VAL A 1 238 ? 22.282 -10.704 11.475 1.00 67.69 238 VAL A C 1
ATOM 1816 O O . VAL A 1 238 ? 23.198 -10.648 12.293 1.00 67.69 238 VAL A O 1
ATOM 1819 N N . LEU A 1 239 ? 22.032 -11.801 10.758 1.00 60.62 239 LEU A N 1
ATOM 1820 C CA . LEU A 1 239 ? 22.977 -12.911 10.667 1.00 60.62 239 LEU A CA 1
ATOM 1821 C C . LEU A 1 239 ? 24.201 -12.418 9.891 1.00 60.62 239 LEU A C 1
ATOM 1823 O O . LEU A 1 239 ? 24.211 -12.398 8.662 1.00 60.62 239 LEU A O 1
ATOM 1827 N N . VAL A 1 240 ? 25.224 -11.974 10.619 1.00 65.88 240 VAL A N 1
ATOM 1828 C CA . VAL A 1 240 ? 26.549 -11.722 10.054 1.00 65.88 240 VAL A CA 1
ATOM 1829 C C . VAL A 1 240 ? 27.125 -13.077 9.654 1.00 65.88 240 VAL A C 1
ATOM 1831 O O . VAL A 1 240 ? 27.384 -13.928 10.506 1.00 65.88 240 VAL A O 1
ATOM 1834 N N . ALA A 1 241 ? 27.282 -13.293 8.349 1.00 56.84 241 ALA A N 1
ATOM 1835 C CA . ALA A 1 241 ? 27.933 -14.477 7.812 1.00 56.84 241 ALA A CA 1
ATOM 1836 C C . ALA A 1 241 ? 29.352 -14.585 8.390 1.00 56.84 241 ALA A C 1
ATOM 1838 O O . ALA A 1 241 ? 30.151 -13.651 8.291 1.00 56.84 241 ALA A O 1
ATOM 1839 N N . LYS A 1 242 ? 29.658 -15.734 9.002 1.00 62.56 242 LYS A N 1
ATOM 1840 C CA . LYS A 1 242 ? 31.013 -16.108 9.410 1.00 62.56 242 LYS A CA 1
ATOM 1841 C C . LYS A 1 242 ? 31.899 -16.034 8.160 1.00 62.56 242 LYS A C 1
ATOM 1843 O O . LYS A 1 242 ? 31.728 -16.813 7.226 1.00 62.56 242 LYS A O 1
ATOM 1848 N N . LYS A 1 243 ? 32.791 -15.046 8.127 1.00 47.16 243 LYS A N 1
ATOM 1849 C CA . LYS A 1 243 ? 33.811 -14.869 7.089 1.00 47.16 243 LYS A CA 1
ATOM 1850 C C . LYS A 1 243 ? 34.621 -16.175 6.992 1.00 47.16 243 LYS A C 1
ATOM 1852 O O . LYS A 1 243 ? 35.108 -16.610 8.035 1.00 47.16 243 LYS A O 1
ATOM 1857 N N . PRO A 1 244 ? 34.730 -16.826 5.820 1.00 51.66 244 PRO A N 1
ATOM 1858 C CA . PRO A 1 244 ? 35.531 -18.036 5.698 1.00 51.66 244 PRO A CA 1
ATOM 1859 C C . PRO A 1 244 ? 37.010 -17.676 5.884 1.00 51.66 244 PRO A C 1
ATOM 1861 O O . PRO A 1 244 ? 37.543 -16.822 5.172 1.00 51.66 244 PRO A O 1
ATOM 1864 N N . GLU A 1 245 ? 37.648 -18.292 6.879 1.00 48.69 245 GLU A N 1
ATOM 1865 C CA . GLU A 1 245 ? 39.103 -18.299 7.016 1.00 48.69 245 GLU A CA 1
ATOM 1866 C C . GLU A 1 245 ? 39.722 -19.089 5.856 1.00 48.69 245 GLU A C 1
ATOM 1868 O O . GLU A 1 245 ? 39.164 -20.080 5.380 1.00 48.69 245 GLU A O 1
ATOM 1873 N N . LYS A 1 246 ? 40.859 -18.588 5.365 1.00 44.38 246 LYS A N 1
ATOM 1874 C CA . LYS A 1 246 ? 41.663 -19.201 4.303 1.00 44.38 246 LYS A CA 1
ATOM 1875 C C . LYS A 1 246 ? 42.135 -20.596 4.748 1.00 44.38 246 LYS A C 1
ATOM 1877 O O . LYS A 1 246 ? 42.558 -20.716 5.896 1.00 44.38 246 LYS A O 1
ATOM 1882 N N . PRO A 1 247 ? 42.119 -21.619 3.877 1.00 46.94 247 PRO A N 1
ATOM 1883 C CA . PRO A 1 247 ? 42.722 -22.901 4.207 1.00 46.94 247 PRO A CA 1
ATOM 1884 C C . PRO A 1 247 ? 44.246 -22.795 4.077 1.00 46.94 247 PRO A C 1
ATOM 1886 O O . PRO A 1 247 ? 44.749 -22.479 2.999 1.00 46.94 247 PRO A O 1
ATOM 1889 N N . GLU A 1 248 ? 44.958 -23.050 5.174 1.00 45.34 248 GLU A N 1
ATOM 1890 C CA . GLU A 1 248 ? 46.362 -23.459 5.128 1.00 45.34 248 GLU A CA 1
ATOM 1891 C C . GLU A 1 248 ? 46.473 -24.968 4.882 1.00 45.34 248 GLU A C 1
ATOM 1893 O O . GLU A 1 248 ? 45.540 -25.746 5.096 1.00 45.34 248 GLU A O 1
ATOM 1898 N N . ASP A 1 249 ? 47.635 -25.321 4.358 1.00 46.19 249 ASP A N 1
ATOM 1899 C CA . ASP A 1 249 ? 48.041 -26.555 3.711 1.00 46.19 249 ASP A CA 1
ATOM 1900 C C . ASP A 1 249 ? 47.750 -27.864 4.459 1.00 46.19 249 ASP A C 1
ATOM 1902 O O . ASP A 1 249 ? 48.014 -28.014 5.649 1.00 46.19 249 ASP A O 1
ATOM 1906 N N . ALA A 1 250 ? 47.343 -28.884 3.697 1.00 40.88 250 ALA A N 1
ATOM 1907 C CA . ALA A 1 250 ? 47.545 -30.285 4.068 1.00 40.88 250 ALA A CA 1
ATOM 1908 C C . ALA A 1 250 ? 47.605 -31.184 2.823 1.00 40.88 250 ALA A C 1
ATOM 1910 O O . ALA A 1 250 ? 46.713 -31.983 2.541 1.00 40.88 250 ALA A O 1
ATOM 1911 N N . ASN A 1 251 ? 48.707 -31.077 2.079 1.00 44.94 251 ASN A N 1
ATOM 1912 C CA . ASN A 1 251 ? 49.215 -32.201 1.299 1.00 44.94 251 ASN A CA 1
ATOM 1913 C C . ASN A 1 251 ? 49.876 -33.187 2.274 1.00 44.94 251 ASN A C 1
ATOM 1915 O O . ASN A 1 251 ? 51.054 -33.059 2.593 1.00 44.94 251 ASN A O 1
ATOM 1919 N N . ALA A 1 252 ? 49.125 -34.177 2.750 1.00 43.28 252 ALA A N 1
ATOM 1920 C CA . ALA A 1 252 ? 49.690 -35.387 3.333 1.00 43.28 252 ALA A CA 1
ATOM 1921 C C . ALA A 1 252 ? 48.681 -36.534 3.216 1.00 43.28 252 ALA A C 1
ATOM 1923 O O . ALA A 1 252 ? 47.522 -36.372 3.578 1.00 43.28 252 ALA A O 1
ATOM 1924 N N . LEU A 1 253 ? 49.182 -37.697 2.780 1.00 47.75 253 LEU A N 1
ATOM 1925 C CA . LEU A 1 253 ? 48.544 -39.027 2.746 1.00 47.75 253 LEU A CA 1
ATOM 1926 C C . LEU A 1 253 ? 47.988 -39.481 1.381 1.00 47.75 253 LEU A C 1
ATOM 1928 O O . LEU A 1 253 ? 46.801 -39.716 1.176 1.00 47.75 253 LEU A O 1
ATOM 1932 N N . LYS A 1 254 ? 48.936 -39.747 0.469 1.00 40.16 254 LYS A N 1
ATOM 1933 C CA . LYS A 1 254 ? 48.867 -40.874 -0.478 1.00 40.16 254 LYS A CA 1
ATOM 1934 C C . LYS A 1 254 ? 48.834 -42.185 0.320 1.00 40.16 254 LYS A C 1
ATOM 1936 O O . LYS A 1 254 ? 49.782 -42.468 1.045 1.00 4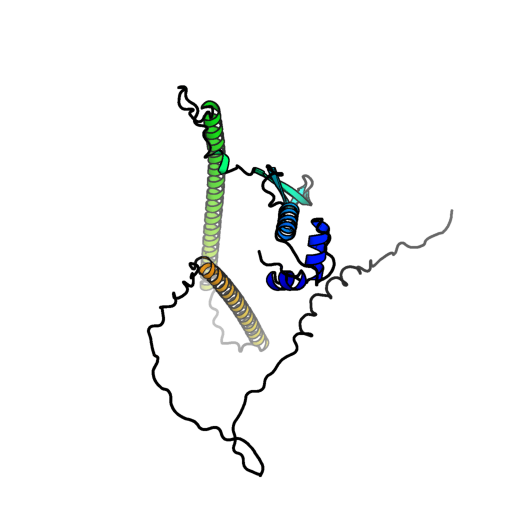0.16 254 LYS A O 1
ATOM 1941 N N . GLY A 1 255 ? 47.801 -43.000 0.120 1.00 44.91 255 GLY A N 1
ATOM 1942 C CA . GLY A 1 255 ? 47.675 -44.326 0.728 1.00 44.91 255 GLY A CA 1
ATOM 1943 C C . GLY A 1 255 ? 46.844 -45.282 -0.125 1.00 44.91 255 GLY A C 1
ATOM 1944 O O . GLY A 1 255 ? 45.644 -45.403 0.061 1.00 44.91 255 GLY A O 1
ATOM 1945 N N . THR A 1 256 ? 47.521 -45.905 -1.090 1.00 47.44 256 THR A N 1
ATOM 1946 C CA . THR A 1 256 ? 47.343 -47.299 -1.542 1.00 47.44 256 THR A CA 1
ATOM 1947 C C . THR A 1 256 ? 45.926 -47.859 -1.752 1.00 47.44 256 THR A C 1
ATOM 1949 O O . THR A 1 256 ? 45.247 -48.280 -0.823 1.00 47.44 256 THR A O 1
ATOM 1952 N N . LEU A 1 257 ? 45.573 -47.973 -3.038 1.00 45.53 257 LEU A N 1
ATOM 1953 C CA . LEU A 1 257 ? 45.129 -49.206 -3.706 1.00 45.53 257 LEU A CA 1
ATOM 1954 C C . LEU A 1 257 ? 44.327 -50.203 -2.845 1.00 45.53 257 LEU A C 1
ATOM 1956 O O . LEU A 1 257 ? 44.938 -50.975 -2.128 1.00 45.53 257 LEU A O 1
ATOM 1960 N N . HIS A 1 258 ? 43.003 -50.274 -3.038 1.00 47.78 258 HIS A N 1
ATOM 1961 C CA . HIS A 1 258 ? 42.288 -51.533 -3.315 1.00 47.78 258 HIS A CA 1
ATOM 1962 C C . HIS A 1 258 ? 40.867 -51.270 -3.841 1.00 47.78 258 HIS A C 1
ATOM 1964 O O . HIS A 1 258 ? 39.943 -50.904 -3.121 1.00 47.78 258 HIS A O 1
ATOM 1970 N N . LYS A 1 259 ? 40.707 -51.511 -5.144 1.00 46.16 259 LYS A N 1
ATOM 1971 C CA . LYS A 1 259 ? 39.445 -51.878 -5.789 1.00 46.16 259 LYS A CA 1
ATOM 1972 C C . LYS A 1 259 ? 39.174 -53.353 -5.461 1.00 46.16 259 LYS A C 1
ATOM 1974 O O . LYS A 1 259 ? 40.077 -54.160 -5.674 1.00 46.16 259 LYS A O 1
ATOM 1979 N N . PRO A 1 260 ? 37.937 -53.726 -5.108 1.00 45.09 260 PRO A N 1
ATOM 1980 C CA . PRO A 1 260 ? 37.419 -54.990 -5.611 1.00 45.09 260 PRO A CA 1
ATOM 1981 C C . PRO A 1 260 ? 36.150 -54.766 -6.436 1.00 45.09 260 PRO A C 1
ATOM 1983 O O . PRO A 1 260 ? 35.286 -53.953 -6.110 1.00 45.09 260 PRO A O 1
ATOM 1986 N N . ALA A 1 261 ? 36.084 -55.482 -7.553 1.00 31.95 261 ALA A N 1
ATOM 1987 C CA . ALA A 1 261 ? 34.933 -55.586 -8.430 1.00 31.95 261 ALA A CA 1
ATOM 1988 C C . ALA A 1 261 ? 34.282 -56.975 -8.272 1.00 31.95 261 ALA A C 1
ATOM 1990 O O . ALA A 1 261 ? 34.995 -57.955 -8.091 1.00 31.95 261 ALA A O 1
ATOM 1991 N N . ALA A 1 262 ? 32.953 -56.996 -8.441 1.00 32.38 262 ALA A N 1
ATOM 1992 C CA . ALA A 1 262 ? 32.076 -58.095 -8.887 1.00 32.38 262 ALA A CA 1
ATOM 1993 C C . ALA A 1 262 ? 31.718 -59.287 -7.946 1.00 32.38 262 ALA A C 1
ATOM 1995 O O . ALA A 1 262 ? 32.521 -60.184 -7.750 1.00 32.38 262 ALA A O 1
ATOM 1996 N N . ALA A 1 263 ? 30.448 -59.269 -7.472 1.00 33.53 263 ALA A N 1
ATOM 1997 C CA . ALA A 1 263 ? 29.320 -60.238 -7.644 1.00 33.53 263 ALA A CA 1
ATOM 1998 C C . ALA A 1 263 ? 29.484 -61.767 -7.367 1.00 33.53 263 ALA A C 1
ATOM 2000 O O . ALA A 1 263 ? 30.588 -62.277 -7.487 1.00 33.53 263 ALA A O 1
ATOM 2001 N N . PRO A 1 264 ? 28.397 -62.583 -7.238 1.00 41.91 264 PRO A N 1
ATOM 2002 C CA . PRO A 1 264 ? 27.045 -62.400 -6.657 1.00 41.91 264 PRO A CA 1
ATOM 2003 C C . PRO A 1 264 ? 26.569 -63.576 -5.732 1.00 41.91 264 PRO A C 1
ATOM 2005 O O . PRO A 1 264 ? 27.071 -64.688 -5.814 1.00 41.91 264 PRO A O 1
ATOM 2008 N N . GLY A 1 265 ? 25.490 -63.364 -4.955 1.00 29.70 265 GLY A N 1
ATOM 2009 C CA . GLY A 1 265 ? 24.489 -64.404 -4.614 1.00 29.70 265 GLY A CA 1
ATOM 2010 C C . GLY A 1 265 ? 24.607 -65.205 -3.297 1.00 29.70 265 GLY A C 1
ATOM 2011 O O . GLY A 1 265 ? 25.525 -65.995 -3.137 1.00 29.70 265 GLY A O 1
ATOM 2012 N N . ALA A 1 266 ? 23.587 -65.065 -2.426 1.00 29.94 266 ALA A N 1
ATOM 2013 C CA . ALA A 1 266 ? 22.811 -66.122 -1.726 1.00 29.94 266 ALA A CA 1
ATOM 2014 C C . ALA A 1 266 ? 22.416 -65.793 -0.257 1.00 29.94 266 ALA A C 1
ATOM 2016 O O . ALA A 1 266 ? 23.252 -65.679 0.626 1.00 29.94 266 ALA A O 1
ATOM 2017 N N . ALA A 1 267 ? 21.094 -65.691 -0.060 1.00 31.86 267 ALA A N 1
ATOM 2018 C CA . ALA A 1 267 ? 20.236 -66.057 1.081 1.00 31.86 267 ALA A CA 1
ATOM 2019 C C . ALA A 1 267 ? 20.555 -65.710 2.568 1.00 31.86 267 ALA A C 1
ATOM 2021 O O . ALA A 1 267 ? 21.488 -66.212 3.174 1.00 31.86 267 ALA A O 1
ATOM 2022 N N . ALA A 1 268 ? 19.541 -65.047 3.160 1.00 33.72 268 ALA A N 1
ATOM 2023 C CA . ALA A 1 268 ? 18.937 -65.238 4.496 1.00 33.72 268 ALA A CA 1
ATOM 2024 C C . ALA A 1 268 ? 19.620 -64.694 5.776 1.00 33.72 268 ALA A C 1
ATOM 2026 O O . ALA A 1 268 ? 20.567 -65.274 6.285 1.00 33.72 268 ALA A O 1
ATOM 2027 N N . ALA A 1 269 ? 19.003 -63.658 6.377 1.00 35.28 269 ALA A N 1
ATOM 2028 C CA . ALA A 1 269 ? 18.370 -63.654 7.719 1.00 35.28 269 ALA A CA 1
ATOM 2029 C C . ALA A 1 269 ? 18.248 -62.213 8.286 1.00 35.28 269 ALA A C 1
ATOM 2031 O O . ALA A 1 269 ? 19.194 -61.434 8.240 1.00 35.28 269 ALA A O 1
ATOM 2032 N N . LYS A 1 270 ? 17.066 -61.846 8.813 1.00 37.66 270 LYS A N 1
ATOM 2033 C CA . LYS A 1 270 ? 16.783 -60.570 9.523 1.00 37.66 270 LYS A CA 1
ATOM 2034 C C . LYS A 1 270 ? 17.297 -60.610 10.980 1.00 37.66 270 LYS A C 1
ATOM 2036 O O . LYS A 1 270 ? 17.420 -61.708 11.518 1.00 37.66 270 LYS A O 1
ATOM 2041 N N . PRO A 1 271 ? 17.512 -59.449 11.641 1.00 40.41 271 PRO A N 1
ATOM 2042 C CA . PRO A 1 271 ? 16.465 -58.845 12.505 1.00 40.41 271 PRO A CA 1
ATOM 2043 C C . PRO A 1 271 ? 16.358 -57.295 12.369 1.00 40.41 271 PRO A C 1
ATOM 2045 O O . PRO A 1 271 ? 17.345 -56.611 12.144 1.00 40.41 271 PRO A O 1
ATOM 2048 N N . ALA A 1 272 ? 15.151 -56.725 12.230 1.00 33.12 272 ALA A N 1
ATOM 2049 C CA . ALA A 1 272 ? 14.352 -56.008 13.255 1.00 33.12 272 ALA A CA 1
ATOM 2050 C C . ALA A 1 272 ? 14.892 -54.619 13.709 1.00 33.12 272 ALA A C 1
ATOM 2052 O O . ALA A 1 272 ? 15.738 -54.533 14.587 1.00 33.12 272 ALA A O 1
ATOM 2053 N N . GLY A 1 273 ? 14.375 -53.516 13.139 1.00 33.44 273 GLY A N 1
ATOM 2054 C CA . GLY A 1 273 ? 13.630 -52.460 13.870 1.00 33.44 273 GLY A CA 1
ATOM 2055 C C . GLY A 1 273 ? 13.719 -51.080 13.166 1.00 33.44 273 GLY A C 1
ATOM 2056 O O . GLY A 1 273 ? 14.574 -50.929 12.302 1.00 33.44 273 GLY A O 1
ATOM 2057 N N . PRO A 1 274 ? 12.818 -50.107 13.427 1.00 42.19 274 PRO A N 1
ATOM 2058 C CA . PRO A 1 274 ? 11.874 -49.603 12.417 1.00 42.19 274 PRO A CA 1
ATOM 2059 C C . PRO A 1 274 ? 12.257 -48.273 11.736 1.00 42.19 274 PRO A C 1
ATOM 2061 O O . PRO A 1 274 ? 12.684 -47.321 12.382 1.00 42.19 274 PRO A O 1
ATOM 2064 N N . ALA A 1 275 ? 11.990 -48.182 10.427 1.00 33.44 275 ALA A N 1
ATOM 2065 C CA . ALA A 1 275 ? 12.032 -46.942 9.652 1.00 33.44 275 ALA A CA 1
ATOM 2066 C C . ALA A 1 275 ? 10.641 -46.286 9.601 1.00 33.44 275 ALA A C 1
ATOM 2068 O O . ALA A 1 275 ? 9.637 -46.939 9.307 1.00 33.44 275 ALA A O 1
ATOM 2069 N N . GLY A 1 276 ? 10.606 -44.987 9.904 1.00 34.69 276 GLY A N 1
ATOM 2070 C CA . GLY A 1 276 ? 9.415 -44.147 9.914 1.00 34.69 276 GLY A CA 1
ATOM 2071 C C . GLY A 1 276 ? 8.745 -44.035 8.546 1.00 34.69 276 GLY A C 1
ATOM 2072 O O . GLY A 1 276 ? 9.388 -43.860 7.513 1.00 34.69 276 GLY A O 1
ATOM 2073 N N . ALA A 1 277 ? 7.420 -44.125 8.572 1.00 34.28 277 ALA A N 1
ATOM 2074 C CA . ALA A 1 277 ? 6.546 -43.923 7.434 1.00 34.28 277 ALA A CA 1
ATOM 2075 C C . ALA A 1 277 ? 6.546 -42.450 6.991 1.00 34.28 277 ALA A C 1
ATOM 2077 O O . ALA A 1 277 ? 6.133 -41.564 7.741 1.00 34.28 277 ALA A O 1
ATOM 2078 N N . ASN A 1 278 ? 6.930 -42.207 5.738 1.00 42.12 278 ASN A N 1
ATOM 2079 C CA . ASN A 1 278 ? 6.569 -40.998 5.006 1.00 42.12 278 ASN A CA 1
ATOM 2080 C C . ASN A 1 278 ? 5.042 -40.962 4.821 1.00 42.12 278 ASN A C 1
ATOM 2082 O O . ASN A 1 278 ? 4.485 -41.719 4.026 1.00 42.12 278 ASN A O 1
ATOM 2086 N N . LYS A 1 279 ? 4.360 -40.081 5.559 1.00 52.47 279 LYS A N 1
ATOM 2087 C CA . LYS A 1 279 ? 2.981 -39.657 5.278 1.00 52.47 279 LYS A CA 1
ATOM 2088 C C . LYS A 1 279 ? 3.022 -38.352 4.482 1.00 52.47 279 LYS A C 1
ATOM 2090 O O . LYS A 1 279 ? 2.890 -37.270 5.044 1.00 52.47 279 LYS A O 1
ATOM 2095 N N . GLU A 1 280 ? 3.166 -38.455 3.166 1.00 53.12 280 GLU A N 1
ATOM 2096 C CA . GLU A 1 280 ? 2.794 -37.367 2.259 1.00 53.12 280 GLU A CA 1
ATOM 2097 C C . GLU A 1 280 ? 1.270 -37.351 2.115 1.00 53.12 280 GLU A C 1
ATOM 2099 O O . GLU A 1 280 ? 0.667 -38.141 1.386 1.00 53.12 280 GLU A O 1
ATOM 2104 N N . VAL A 1 281 ? 0.623 -36.452 2.853 1.00 52.66 281 VAL A N 1
ATOM 2105 C CA . VAL A 1 281 ? -0.796 -36.149 2.672 1.00 52.66 281 VAL A CA 1
ATOM 2106 C C . VAL A 1 281 ? -0.897 -35.136 1.532 1.00 52.66 281 VAL A C 1
ATOM 2108 O O . VAL A 1 281 ? -0.474 -33.990 1.667 1.00 52.66 281 VAL A O 1
ATOM 2111 N N . LYS A 1 282 ? -1.426 -35.574 0.384 1.00 46.69 282 LYS A N 1
ATOM 2112 C CA . LYS A 1 282 ? -1.707 -34.740 -0.796 1.00 46.69 282 LYS A CA 1
ATOM 2113 C C . LYS A 1 282 ? -2.575 -33.539 -0.402 1.00 46.69 282 LYS A C 1
ATOM 2115 O O . LYS A 1 282 ? -3.772 -33.673 -0.163 1.00 46.69 282 LYS A O 1
ATOM 2120 N N . SER A 1 283 ? -1.972 -32.355 -0.406 1.00 55.62 283 SER A N 1
ATOM 2121 C CA . SER A 1 283 ? -2.561 -31.045 -0.091 1.00 55.62 283 SER A CA 1
ATOM 2122 C C . SER A 1 283 ? -3.606 -30.542 -1.101 1.00 55.62 283 SER A C 1
ATOM 2124 O O . SER A 1 283 ? -4.084 -29.417 -0.992 1.00 55.62 283 SER A O 1
ATOM 2126 N N . ALA A 1 284 ? -4.030 -31.370 -2.057 1.00 55.53 284 ALA A N 1
ATOM 2127 C CA . ALA A 1 284 ? -4.961 -30.978 -3.113 1.00 55.53 284 ALA A CA 1
ATOM 2128 C C . ALA A 1 284 ? -6.448 -30.988 -2.696 1.00 55.53 284 ALA A C 1
ATOM 2130 O O . ALA A 1 284 ? -7.306 -30.655 -3.510 1.00 55.53 284 ALA A O 1
ATOM 2131 N N . LYS A 1 285 ? -6.790 -31.374 -1.455 1.00 55.41 285 LYS A N 1
ATOM 2132 C CA . LYS A 1 285 ? -8.198 -31.473 -1.014 1.00 55.41 285 LYS A CA 1
ATOM 2133 C C . LYS A 1 285 ? -8.508 -30.845 0.350 1.00 55.41 285 LYS A C 1
ATOM 2135 O O . LYS A 1 285 ? -9.451 -31.259 1.011 1.00 55.41 285 LYS A O 1
ATOM 2140 N N . LEU A 1 286 ? -7.740 -29.828 0.750 1.00 50.53 286 LEU A N 1
ATOM 2141 C CA . LEU A 1 286 ? -8.008 -29.012 1.949 1.00 50.53 286 LEU A CA 1
ATOM 2142 C C . LEU A 1 286 ? -8.187 -27.508 1.657 1.00 50.53 286 LEU A C 1
ATOM 2144 O O . LEU A 1 286 ? -8.428 -26.738 2.579 1.00 50.53 286 LEU A O 1
ATOM 2148 N N . SER A 1 287 ? -8.140 -27.073 0.392 1.00 53.84 287 SER A N 1
ATOM 2149 C CA . SER A 1 287 ? -8.330 -25.666 -0.006 1.00 53.84 287 SER A CA 1
ATOM 2150 C C . SER A 1 287 ? -9.629 -25.415 -0.786 1.00 53.84 287 SER A C 1
ATOM 2152 O O . SER A 1 287 ? -9.668 -24.603 -1.706 1.00 53.84 287 SER A O 1
ATOM 2154 N N . SER A 1 288 ? -10.723 -26.090 -0.423 1.00 53.00 288 SER A N 1
ATOM 2155 C CA . SER A 1 288 ? -12.058 -25.792 -0.963 1.00 53.00 288 SER A CA 1
ATOM 2156 C C . SER A 1 288 ? -13.058 -25.580 0.171 1.00 53.00 288 SER A C 1
ATOM 2158 O O . SER A 1 288 ? -13.908 -26.413 0.451 1.00 53.00 288 SER A O 1
ATOM 2160 N N . SER A 1 289 ? -12.906 -24.457 0.874 1.00 58.81 289 SER A N 1
ATOM 2161 C CA . SER A 1 289 ? -13.934 -23.931 1.783 1.00 58.81 289 SER A CA 1
ATOM 2162 C C . SER A 1 289 ? -14.009 -22.401 1.710 1.00 58.81 289 SER A C 1
ATOM 2164 O O . SER A 1 289 ? -14.214 -21.732 2.719 1.00 58.81 289 SER A O 1
ATOM 2166 N N . TRP A 1 290 ? -13.821 -21.830 0.513 1.00 42.56 290 TRP A N 1
ATOM 2167 C CA . TRP A 1 290 ? -14.050 -20.395 0.290 1.00 42.56 290 TRP A CA 1
ATOM 2168 C C . TRP A 1 290 ? -14.818 -20.056 -0.996 1.00 42.56 290 TRP A C 1
ATOM 2170 O O . TRP A 1 290 ? -14.981 -18.887 -1.325 1.00 42.56 290 TRP A O 1
ATOM 2180 N N . ALA A 1 291 ? -15.3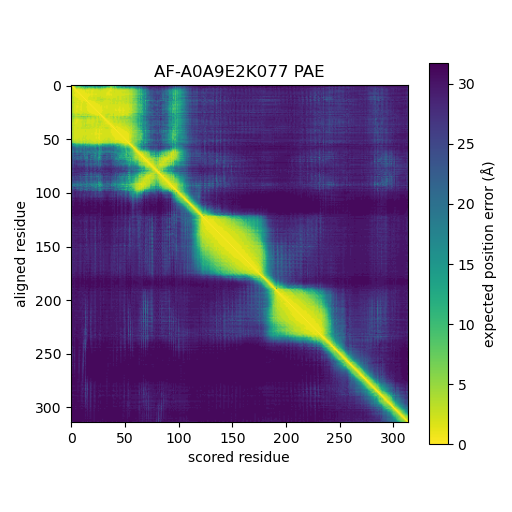41 -21.058 -1.712 1.00 49.53 291 ALA A N 1
ATOM 2181 C CA . ALA A 1 291 ? -16.068 -20.833 -2.964 1.00 49.53 291 ALA A CA 1
ATOM 2182 C C . ALA A 1 291 ? -17.606 -20.779 -2.821 1.00 49.53 291 ALA A C 1
ATOM 2184 O O . ALA A 1 291 ? -18.271 -20.374 -3.768 1.00 49.53 291 ALA A O 1
ATOM 2185 N N . ASP A 1 292 ? -18.188 -21.116 -1.663 1.00 48.97 292 ASP A N 1
ATOM 2186 C CA . ASP A 1 292 ? -19.645 -21.348 -1.559 1.00 48.97 292 ASP A CA 1
ATOM 2187 C C . ASP A 1 292 ? -20.475 -20.212 -0.914 1.00 48.97 292 ASP A C 1
ATOM 2189 O O . ASP A 1 292 ? -21.697 -20.307 -0.819 1.00 48.97 292 ASP A O 1
ATOM 2193 N N . GLU A 1 293 ? -19.871 -19.089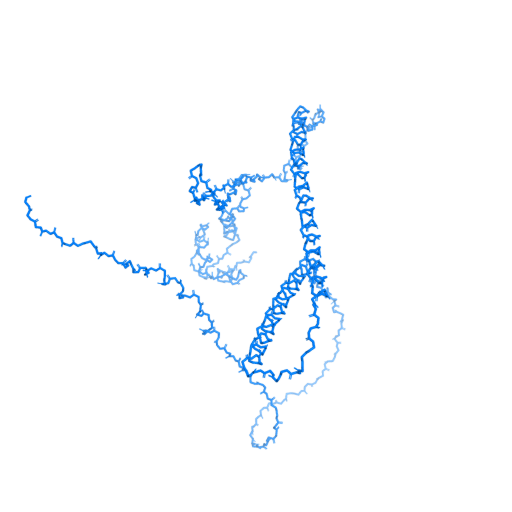 -0.503 1.00 46.69 293 GLU A N 1
ATOM 2194 C CA . GLU A 1 293 ? -20.618 -17.998 0.168 1.00 46.69 293 GLU A CA 1
ATOM 2195 C C . GLU A 1 293 ? -21.076 -16.853 -0.765 1.00 46.69 293 GLU A C 1
ATOM 2197 O O . GLU A 1 293 ? -21.674 -15.878 -0.318 1.00 46.69 293 GLU A O 1
ATOM 2202 N N . GLN A 1 294 ? -20.829 -16.940 -2.075 1.00 55.31 294 GLN A N 1
ATOM 2203 C CA . GLN A 1 294 ? -21.296 -15.928 -3.045 1.00 55.31 294 GLN A CA 1
ATOM 2204 C C . GLN A 1 294 ? -22.655 -16.298 -3.678 1.00 55.31 294 GLN A C 1
ATOM 2206 O O . GLN A 1 294 ? -23.359 -15.426 -4.186 1.00 55.31 294 GLN A O 1
ATOM 2211 N N . GLY A 1 295 ? -23.071 -17.571 -3.609 1.00 50.88 295 GLY A N 1
ATOM 2212 C CA . GLY A 1 295 ? -24.306 -18.064 -4.241 1.00 50.88 295 GLY A CA 1
ATOM 2213 C C . GLY A 1 295 ? -25.595 -17.829 -3.442 1.00 50.88 295 GLY A C 1
ATOM 2214 O O . GLY A 1 295 ? -26.672 -17.758 -4.026 1.00 50.88 295 GLY A O 1
ATOM 2215 N N . LYS A 1 296 ? -25.517 -17.650 -2.116 1.00 53.97 296 LYS A N 1
ATOM 2216 C CA . LYS A 1 296 ? -26.707 -17.546 -1.241 1.00 53.97 296 LYS A CA 1
ATOM 2217 C C . LYS A 1 296 ? -27.291 -16.134 -1.086 1.00 53.97 296 LYS A C 1
ATOM 2219 O O . LYS A 1 296 ? -28.306 -15.972 -0.418 1.00 53.97 296 LYS A O 1
ATOM 2224 N N . LYS A 1 297 ? -26.708 -15.105 -1.715 1.00 56.88 297 LYS A N 1
ATOM 2225 C CA . LYS A 1 297 ? -27.189 -13.707 -1.622 1.00 56.88 297 LYS A CA 1
ATOM 2226 C C . LYS A 1 297 ? -28.068 -13.241 -2.795 1.00 56.88 297 LYS A C 1
ATOM 2228 O O . LYS A 1 297 ? -28.311 -12.045 -2.921 1.00 56.88 297 LYS A O 1
ATOM 2233 N N . LYS A 1 298 ? -28.580 -14.150 -3.635 1.00 59.62 298 LYS A N 1
ATOM 2234 C CA . LYS A 1 298 ? -29.503 -13.814 -4.742 1.00 59.62 298 LYS A CA 1
ATOM 2235 C C . LYS A 1 298 ? -30.867 -14.507 -4.687 1.00 59.62 298 LYS A C 1
ATOM 2237 O O . LYS A 1 298 ? -31.512 -14.647 -5.718 1.00 59.62 298 LYS A O 1
ATOM 2242 N N . GLU A 1 299 ? -31.352 -14.890 -3.510 1.00 56.34 299 GLU A N 1
ATOM 2243 C CA . GLU A 1 299 ? -32.719 -15.411 -3.406 1.00 56.34 299 GLU A CA 1
ATOM 2244 C C . GLU A 1 299 ? -33.433 -14.917 -2.144 1.00 56.34 299 GLU A C 1
ATOM 2246 O O . GLU A 1 299 ? -33.696 -15.656 -1.200 1.00 56.34 299 GLU A O 1
ATOM 2251 N N . ILE A 1 300 ? -33.773 -13.626 -2.135 1.00 55.72 300 ILE A N 1
ATOM 2252 C CA . ILE A 1 300 ? -34.894 -13.148 -1.326 1.00 55.72 300 ILE A CA 1
ATOM 2253 C C . ILE A 1 300 ? -36.147 -13.422 -2.159 1.00 55.72 300 ILE A C 1
ATOM 2255 O O . ILE A 1 300 ? -36.473 -12.667 -3.072 1.00 55.72 300 ILE A O 1
ATOM 2259 N N . LYS A 1 301 ? -36.838 -14.526 -1.858 1.00 51.31 301 LYS A N 1
ATOM 2260 C CA . LYS A 1 301 ? -38.224 -14.743 -2.284 1.00 51.31 301 LYS A CA 1
ATOM 2261 C C . LYS A 1 301 ? -39.078 -13.655 -1.628 1.00 51.31 301 LYS A C 1
ATOM 2263 O O . LYS A 1 301 ? -39.391 -13.740 -0.441 1.00 51.31 301 LYS A O 1
ATOM 2268 N N . THR A 1 302 ? -39.431 -12.625 -2.391 1.00 49.88 302 THR A N 1
ATOM 2269 C CA . THR A 1 302 ? -40.486 -11.674 -2.041 1.00 49.88 302 THR A CA 1
ATOM 2270 C C . THR A 1 302 ? -41.782 -12.452 -1.856 1.00 49.88 302 THR A C 1
ATOM 2272 O O . THR A 1 302 ? -42.397 -12.937 -2.803 1.00 49.88 302 THR A O 1
ATOM 2275 N N . ARG A 1 303 ? -42.149 -12.625 -0.592 1.00 53.88 303 ARG A N 1
ATOM 2276 C CA . ARG A 1 303 ? -43.417 -13.177 -0.139 1.00 53.88 303 ARG A CA 1
ATOM 2277 C C . ARG A 1 303 ? -44.445 -12.046 -0.232 1.00 53.88 303 ARG A C 1
ATOM 2279 O O . ARG A 1 303 ? -44.301 -11.061 0.483 1.00 53.88 303 ARG A O 1
ATOM 2286 N N . GLY A 1 304 ? -45.452 -12.206 -1.088 1.00 42.06 304 GLY A N 1
ATOM 2287 C CA . GLY A 1 304 ? -46.689 -11.420 -1.043 1.00 42.06 304 GLY A CA 1
ATOM 2288 C C . GLY A 1 304 ? -46.873 -10.400 -2.164 1.00 42.06 304 GLY A C 1
ATOM 2289 O O . GLY A 1 304 ? -46.826 -9.205 -1.903 1.00 42.06 304 GLY A O 1
ATOM 2290 N N . ASP A 1 305 ? -47.188 -10.868 -3.375 1.00 44.47 305 ASP A N 1
ATOM 2291 C CA . ASP A 1 305 ? -48.179 -10.158 -4.188 1.00 44.47 305 ASP A CA 1
ATOM 2292 C C . ASP A 1 305 ? -49.536 -10.787 -3.863 1.00 44.47 305 ASP A C 1
ATOM 2294 O O . ASP A 1 305 ? -49.859 -11.903 -4.271 1.00 44.47 305 ASP A O 1
ATOM 2298 N N . ALA A 1 306 ? -50.261 -10.112 -2.981 1.00 53.09 306 ALA A N 1
ATOM 2299 C CA . ALA A 1 306 ? -51.681 -10.310 -2.766 1.00 53.09 306 ALA A CA 1
ATOM 2300 C C . ALA A 1 306 ? -52.349 -8.961 -3.042 1.00 53.09 306 ALA A C 1
ATOM 2302 O O . ALA A 1 306 ? -52.906 -8.342 -2.139 1.00 53.09 306 ALA A O 1
ATOM 2303 N N . SER A 1 307 ? -52.240 -8.465 -4.279 1.00 43.94 307 SER A N 1
ATOM 2304 C CA . SER A 1 307 ? -53.160 -7.439 -4.764 1.00 43.94 307 SER A CA 1
ATOM 2305 C C . SER A 1 307 ? -54.181 -8.117 -5.676 1.00 43.94 307 SER A C 1
ATOM 2307 O O . SER A 1 307 ? -53.881 -8.652 -6.739 1.00 43.94 307 SER A O 1
ATOM 2309 N N . GLY A 1 308 ? -55.391 -8.234 -5.135 1.00 40.97 308 GLY A N 1
ATOM 2310 C CA . GLY A 1 308 ? -56.480 -9.014 -5.691 1.00 40.97 308 GLY A CA 1
ATOM 2311 C C . GLY A 1 308 ? -56.939 -8.520 -7.056 1.00 40.97 308 GLY A C 1
ATOM 2312 O O . GLY A 1 308 ? -57.139 -7.328 -7.285 1.00 40.97 308 GLY A O 1
ATOM 2313 N N . GLY A 1 309 ? -57.222 -9.483 -7.928 1.00 49.22 309 GLY A N 1
ATOM 2314 C CA . GLY A 1 309 ? -58.167 -9.272 -9.005 1.00 49.22 309 GLY A CA 1
ATOM 2315 C C . GLY A 1 309 ? -59.540 -8.934 -8.428 1.00 49.22 309 GLY A C 1
ATOM 2316 O O . GLY A 1 309 ? -60.175 -9.773 -7.796 1.00 49.22 309 GLY A O 1
ATOM 2317 N N . VAL A 1 310 ? -60.014 -7.720 -8.698 1.00 45.69 310 VAL A N 1
ATOM 2318 C CA . VAL A 1 310 ? -61.442 -7.410 -8.803 1.00 45.69 310 VAL A CA 1
ATOM 2319 C C . VAL A 1 310 ? -61.621 -6.523 -10.030 1.00 45.69 310 VAL A C 1
ATOM 2321 O O . VAL A 1 310 ? -61.578 -5.302 -9.958 1.00 45.69 310 VAL A O 1
ATOM 2324 N N . GLY A 1 311 ? -61.813 -7.163 -11.181 1.00 50.44 311 GLY A N 1
ATOM 2325 C CA . GLY A 1 311 ? -62.593 -6.568 -12.254 1.00 50.44 311 GLY A CA 1
ATOM 2326 C C . GLY A 1 311 ? -64.068 -6.844 -11.976 1.00 50.44 311 GLY A C 1
ATOM 2327 O O . GLY A 1 311 ? -64.457 -8.011 -11.882 1.00 50.44 311 GLY A O 1
ATOM 2328 N N . ARG A 1 312 ? -64.876 -5.789 -11.822 1.00 54.59 312 ARG A N 1
ATOM 2329 C CA . ARG A 1 312 ? -66.318 -5.798 -12.110 1.00 54.59 312 ARG A CA 1
ATOM 2330 C C . ARG A 1 312 ? -66.888 -4.372 -12.131 1.00 54.59 312 ARG A C 1
ATOM 2332 O O . ARG A 1 312 ? -66.832 -3.678 -11.127 1.00 54.59 312 ARG A O 1
ATOM 2339 N N . ASN A 1 313 ? -67.474 -4.043 -13.282 1.00 42.97 313 ASN A N 1
ATOM 2340 C CA . ASN A 1 313 ? -68.547 -3.080 -13.553 1.00 42.97 313 ASN A CA 1
ATOM 2341 C C . ASN A 1 313 ? -68.383 -1.621 -13.099 1.00 42.97 313 ASN A C 1
ATOM 2343 O O . ASN A 1 313 ? -68.672 -1.295 -11.949 1.00 42.97 313 ASN A O 1
ATOM 2347 N N . SER A 1 314 ? -68.157 -0.723 -14.062 1.00 43.09 314 SER A N 1
ATOM 2348 C CA . SER A 1 314 ? -69.143 0.232 -14.629 1.00 43.09 314 SER A CA 1
ATOM 2349 C C . SER A 1 314 ? -68.393 1.313 -15.398 1.00 43.09 314 SER A C 1
ATOM 2351 O O . SER A 1 314 ? -67.551 1.983 -14.766 1.00 43.09 314 SER A O 1
#